Protein AF-A0A8S0X6V9-F1 (afdb_monomer_lite)

Secondary structure (DSSP, 8-state):
--SSSSGGGS-----------------PPP----TT-EEEEPGGGT-SS----SS--PEEEEE-S---TTT-EEEEEEEESS-TT---EEEHHHHSTT----SEEE-SPPEEEEGGGEEE-B-TTT-PBPPPPPHHHHHHHHHHHGGGTT--PPPPPPPPP-PPPPPP-----------------PPPPPPP----------------------------------PPPPPPPPPPPPP-----------

Organism: Cyclocybe aegerita (NCBI:txid1973307)

Structure (mmCIF, N/CA/C/O backbone):
data_AF-A0A8S0X6V9-F1
#
_entry.id   AF-A0A8S0X6V9-F1
#
loop_
_atom_site.group_PDB
_atom_site.id
_atom_site.type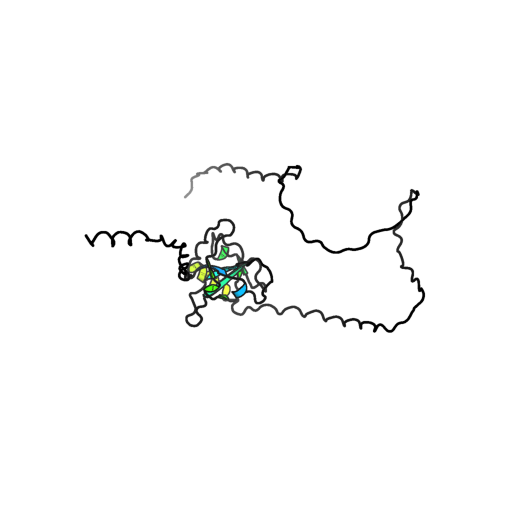_symbol
_atom_site.label_atom_id
_atom_site.label_alt_id
_atom_site.label_comp_id
_atom_site.label_asym_id
_atom_site.label_entity_id
_atom_site.label_seq_id
_atom_site.pdbx_PDB_ins_code
_atom_site.Cartn_x
_atom_site.Cartn_y
_atom_site.Cartn_z
_atom_site.occupancy
_atom_site.B_iso_or_equiv
_atom_site.auth_seq_id
_atom_site.auth_comp_id
_atom_site.auth_asym_id
_atom_site.auth_atom_id
_atom_site.pdbx_PDB_model_num
ATOM 1 N N . MET A 1 1 ? -33.236 -34.003 74.002 1.00 49.44 1 MET A N 1
ATOM 2 C CA . MET A 1 1 ? -31.921 -33.320 74.041 1.00 49.44 1 MET A CA 1
ATOM 3 C C . MET A 1 1 ? -30.944 -33.926 73.018 1.00 49.44 1 MET A C 1
ATOM 5 O O . MET A 1 1 ? -29.938 -34.501 73.402 1.00 49.44 1 MET A O 1
ATOM 9 N N . ARG A 1 2 ? -31.243 -33.869 71.710 1.00 48.56 2 ARG A N 1
ATOM 10 C CA . ARG A 1 2 ? -30.372 -34.433 70.647 1.00 48.56 2 ARG A CA 1
ATOM 11 C C . ARG A 1 2 ? -30.277 -33.553 69.388 1.00 48.56 2 ARG A C 1
ATOM 13 O O . ARG A 1 2 ? -29.768 -34.000 68.373 1.00 48.56 2 ARG A O 1
ATOM 20 N N . SER A 1 3 ? -30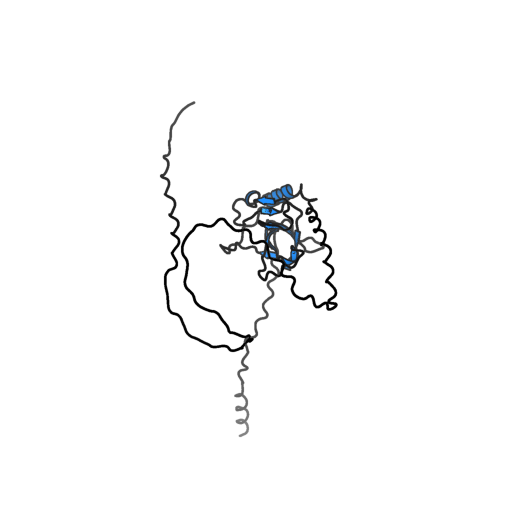.734 -32.301 69.459 1.00 51.72 3 SER A N 1
ATOM 21 C CA . SER A 1 3 ? -30.881 -31.432 68.275 1.00 51.72 3 SER A CA 1
ATOM 22 C C . SER A 1 3 ? -29.994 -30.186 68.292 1.00 51.72 3 SER A C 1
ATOM 24 O O . SER A 1 3 ? -30.183 -29.302 67.470 1.00 51.72 3 SER A O 1
ATOM 26 N N . ILE A 1 4 ? -29.026 -30.098 69.210 1.00 54.22 4 ILE A N 1
ATOM 27 C CA . ILE A 1 4 ? -28.155 -28.913 69.347 1.00 54.22 4 ILE A CA 1
ATOM 28 C C . ILE A 1 4 ? -26.770 -29.146 68.710 1.00 54.22 4 ILE A C 1
ATOM 30 O O . ILE A 1 4 ? -26.050 -28.197 68.422 1.00 54.22 4 ILE A O 1
ATOM 34 N N . LEU A 1 5 ? -26.406 -30.394 68.386 1.00 48.41 5 LEU A N 1
ATOM 35 C CA . LEU A 1 5 ? -25.049 -30.723 67.927 1.00 48.41 5 LEU A CA 1
ATOM 36 C C . LEU A 1 5 ? -24.828 -30.635 66.405 1.00 48.41 5 LEU A C 1
ATOM 38 O O . LEU A 1 5 ? -23.709 -30.834 65.947 1.00 48.41 5 LEU A O 1
ATOM 42 N N . VAL A 1 6 ? -25.864 -30.345 65.611 1.00 52.06 6 VAL A N 1
ATOM 43 C CA . VAL A 1 6 ? -25.744 -30.260 64.137 1.00 52.06 6 VAL A CA 1
ATOM 44 C C . VAL A 1 6 ? -25.562 -28.813 63.656 1.00 52.06 6 VAL A C 1
ATOM 46 O O . VAL A 1 6 ? -25.109 -28.580 62.541 1.00 52.06 6 VAL A O 1
ATOM 49 N N . PHE A 1 7 ? -25.819 -27.819 64.512 1.00 47.00 7 PHE A N 1
ATOM 50 C CA . PHE A 1 7 ? -25.719 -26.403 64.133 1.00 47.00 7 PHE A CA 1
ATOM 51 C C . PHE A 1 7 ? -24.288 -25.834 64.166 1.00 47.00 7 PHE A C 1
ATOM 53 O O . PHE A 1 7 ? -24.052 -24.735 63.678 1.00 47.00 7 PHE A O 1
ATOM 60 N N . LEU A 1 8 ? -23.313 -26.577 64.701 1.00 50.44 8 LEU A N 1
ATOM 61 C CA . LEU A 1 8 ? -21.909 -26.144 64.778 1.00 50.44 8 LEU A CA 1
ATOM 62 C C . LEU A 1 8 ? -21.050 -26.583 63.581 1.00 50.44 8 LEU A C 1
ATOM 64 O O . LEU A 1 8 ? -19.888 -26.194 63.495 1.00 50.44 8 LEU A O 1
ATOM 68 N N . LEU A 1 9 ? -21.611 -27.338 62.629 1.00 48.41 9 LEU A N 1
ATOM 69 C CA . LEU A 1 9 ? -20.897 -27.766 61.420 1.00 48.41 9 LEU A CA 1
ATOM 70 C C . LEU A 1 9 ? -21.136 -26.854 60.200 1.00 48.41 9 LEU A C 1
ATOM 72 O O . LEU A 1 9 ? -20.734 -27.208 59.097 1.00 48.41 9 LEU A O 1
ATOM 76 N N . SER A 1 10 ? -21.776 -25.686 60.362 1.00 50.53 10 SER A N 1
ATOM 77 C CA . SER A 1 10 ? -21.984 -24.722 59.262 1.00 50.53 10 SER A CA 1
ATOM 78 C C . SER A 1 10 ? -21.046 -23.506 59.300 1.00 50.53 10 SER A C 1
ATOM 80 O O . SER A 1 10 ? -21.226 -22.574 58.520 1.00 50.53 10 SER A O 1
ATOM 82 N N . LEU A 1 11 ? -20.056 -23.486 60.201 1.00 52.94 11 LEU A N 1
ATOM 83 C CA . LEU A 1 11 ? -19.143 -22.348 60.399 1.00 52.94 11 LEU A CA 1
ATOM 84 C C . LEU A 1 11 ? -17.778 -22.491 59.706 1.00 52.94 11 LEU A C 1
ATOM 86 O O . LEU A 1 11 ? -16.967 -21.574 59.771 1.00 52.94 11 LEU A O 1
ATOM 90 N N . PHE A 1 12 ? -17.543 -23.578 58.970 1.00 50.62 12 PHE A N 1
ATOM 91 C CA . PHE A 1 12 ? -16.371 -23.723 58.098 1.00 50.62 12 PHE A CA 1
ATOM 92 C C . PHE A 1 12 ? -16.708 -23.430 56.630 1.00 50.62 12 PHE A C 1
ATOM 94 O O . PHE A 1 12 ? -16.278 -24.142 55.723 1.00 50.62 12 PHE A O 1
ATOM 101 N N . LEU A 1 13 ? -17.456 -22.348 56.377 1.00 53.66 13 LEU A N 1
ATOM 102 C CA . LEU A 1 13 ? -17.426 -21.694 55.070 1.00 53.66 13 LEU A CA 1
ATOM 103 C C . LEU A 1 13 ? -16.054 -21.022 54.930 1.00 53.66 13 LEU A C 1
ATOM 105 O O . LEU A 1 13 ? -15.858 -19.860 55.277 1.00 53.66 13 LEU A O 1
ATOM 109 N N . VAL A 1 14 ? -15.076 -21.797 54.466 1.00 58.75 14 VAL A N 1
ATOM 110 C CA . VAL A 1 14 ? -13.793 -21.274 54.005 1.00 58.75 14 VAL A CA 1
ATOM 111 C C . VAL A 1 14 ? -14.106 -20.283 52.880 1.00 58.75 14 VAL A C 1
ATOM 113 O O . VAL A 1 14 ? -14.683 -20.698 51.870 1.00 58.75 14 VAL A O 1
ATOM 116 N N . PRO A 1 15 ? -13.752 -18.989 52.999 1.00 54.03 15 PRO A N 1
ATOM 117 C CA . PRO A 1 15 ? -13.747 -18.114 51.847 1.00 54.03 15 PRO A CA 1
ATOM 118 C C . PRO A 1 15 ? -12.634 -18.637 50.944 1.00 54.03 15 PRO A C 1
ATOM 120 O O . PRO A 1 15 ? -11.452 -18.374 51.162 1.00 54.03 15 PRO A O 1
ATOM 123 N N . VAL A 1 16 ? -13.010 -19.449 49.957 1.00 58.88 16 VAL A N 1
ATOM 124 C CA . VAL A 1 16 ? -12.142 -19.757 48.829 1.00 58.88 16 VAL A CA 1
ATOM 125 C C . VAL A 1 16 ? -11.804 -18.403 48.227 1.00 58.88 16 VAL A C 1
ATOM 127 O O . VAL A 1 16 ? -12.650 -17.757 47.609 1.00 58.88 16 VAL A O 1
ATOM 130 N N . LEU A 1 17 ? -10.578 -17.947 48.491 1.00 54.66 17 LEU A N 1
ATOM 131 C CA . LEU A 1 17 ? -9.905 -16.898 47.750 1.00 54.66 17 LEU A CA 1
ATOM 132 C C . LEU A 1 17 ? -10.009 -17.280 46.275 1.00 54.66 17 LEU A C 1
ATOM 134 O O . LEU A 1 17 ? -9.192 -18.037 45.752 1.00 54.66 17 LEU A O 1
ATOM 138 N N . ALA A 1 18 ? -11.051 -16.782 45.616 1.00 56.00 18 ALA A N 1
ATOM 139 C CA . ALA A 1 18 ? -11.125 -16.733 44.177 1.00 56.00 18 ALA A CA 1
ATOM 140 C C . ALA A 1 18 ? -9.992 -15.799 43.758 1.00 56.00 18 ALA A C 1
ATOM 142 O O . ALA A 1 18 ? -10.143 -14.576 43.735 1.00 56.00 18 ALA A O 1
ATOM 143 N N . ALA A 1 19 ? -8.820 -16.389 43.508 1.00 61.25 19 ALA A N 1
ATOM 144 C CA . ALA A 1 19 ? -7.773 -15.736 42.750 1.00 61.25 19 ALA A CA 1
ATOM 145 C C . ALA A 1 19 ? -8.454 -15.105 41.528 1.00 61.25 19 ALA A C 1
ATOM 147 O O . ALA A 1 19 ? -9.322 -15.762 40.941 1.00 61.25 19 ALA A O 1
ATOM 148 N N . PRO A 1 20 ? -8.146 -13.843 41.185 1.00 61.06 20 PRO A N 1
ATOM 149 C CA . PRO A 1 20 ? -8.729 -13.206 40.019 1.00 61.06 20 PRO A CA 1
ATOM 150 C C . PRO A 1 20 ? -8.474 -14.134 38.837 1.00 61.06 20 PRO A C 1
ATOM 152 O O . PRO A 1 20 ? -7.338 -14.299 38.401 1.00 61.06 20 PRO A O 1
ATOM 155 N N . VAL A 1 21 ? -9.529 -14.811 38.382 1.00 62.56 21 VAL A N 1
ATOM 156 C CA . VAL A 1 21 ? -9.490 -15.586 37.153 1.00 62.56 21 VAL A CA 1
ATOM 157 C C . VAL A 1 21 ? -9.240 -14.532 36.100 1.00 62.56 21 VAL A C 1
ATOM 159 O O . VAL A 1 21 ? -10.131 -13.729 35.808 1.00 62.56 21 VAL A O 1
ATOM 162 N N . ASP A 1 22 ? -7.994 -14.468 35.630 1.00 61.31 22 ASP A N 1
ATOM 163 C CA . ASP A 1 22 ? -7.601 -13.675 34.482 1.00 61.31 22 ASP A CA 1
ATOM 164 C C . ASP A 1 22 ? -8.638 -13.965 33.407 1.00 61.31 22 ASP A C 1
ATOM 166 O O . ASP A 1 22 ? -8.683 -15.065 32.849 1.00 61.31 22 ASP A O 1
ATOM 170 N N . LYS A 1 23 ? -9.555 -13.011 33.196 1.00 61.84 23 LYS A N 1
ATOM 171 C CA . LYS A 1 23 ? -10.607 -13.158 32.196 1.00 61.84 23 LYS A CA 1
ATOM 172 C C . LYS A 1 23 ? -9.874 -13.520 30.911 1.00 61.84 23 LYS A C 1
ATOM 174 O O . LYS A 1 23 ? -8.998 -12.737 30.524 1.00 61.84 23 LYS A O 1
ATOM 179 N N . PRO A 1 24 ? -10.165 -14.677 30.281 1.00 61.25 24 PRO A N 1
ATOM 180 C CA . PRO A 1 24 ? -9.504 -15.052 29.046 1.00 61.25 24 PRO A CA 1
ATOM 181 C C . PRO A 1 24 ? -9.660 -13.860 28.122 1.00 61.25 24 PRO A C 1
ATOM 183 O O . PRO A 1 24 ? -10.779 -13.419 27.858 1.00 61.25 24 PRO A O 1
ATOM 186 N N . LYS A 1 25 ? -8.521 -13.255 27.780 1.00 61.91 25 LYS A N 1
ATOM 187 C CA . LYS A 1 25 ? -8.428 -12.021 27.012 1.00 61.91 25 LYS A CA 1
ATOM 188 C C . LYS A 1 25 ? -9.246 -12.254 25.752 1.00 61.91 25 LYS A C 1
ATOM 190 O O . LYS A 1 25 ? -8.770 -12.960 24.867 1.00 61.91 25 LYS A O 1
ATOM 195 N N . GLN A 1 26 ? -10.488 -11.757 25.732 1.00 53.66 26 GLN A N 1
ATOM 196 C CA . GLN A 1 26 ? -11.422 -11.977 24.633 1.00 53.66 26 GLN A CA 1
ATOM 197 C C . GLN A 1 26 ? -10.664 -11.624 23.366 1.00 53.66 26 GLN A C 1
ATOM 199 O O . GLN A 1 26 ? -10.215 -10.484 23.208 1.00 53.66 26 GLN A O 1
ATOM 204 N N . ALA A 1 27 ? -10.423 -12.636 22.533 1.00 61.88 27 ALA A N 1
ATOM 205 C CA . ALA A 1 27 ? -9.774 -12.447 21.257 1.00 61.88 27 ALA A CA 1
ATOM 206 C C . ALA A 1 27 ? -10.674 -11.486 20.483 1.00 61.88 27 ALA A C 1
ATOM 208 O O . ALA A 1 27 ? -11.759 -11.862 20.045 1.00 61.88 27 ALA A O 1
ATOM 209 N N . GLN A 1 28 ? -10.281 -10.211 20.427 1.00 59.72 28 GLN A N 1
ATOM 210 C CA . GLN A 1 28 ? -10.997 -9.215 19.646 1.00 59.72 28 GLN A CA 1
ATOM 211 C C . GLN A 1 28 ? -11.091 -9.765 18.229 1.00 59.72 28 GLN A C 1
ATOM 213 O O . GLN A 1 28 ? -10.069 -10.175 17.667 1.00 59.72 28 GLN A O 1
ATOM 218 N N . ALA A 1 29 ? -12.313 -9.820 17.695 1.00 65.94 29 ALA A N 1
ATOM 219 C CA . ALA A 1 29 ? -12.536 -10.261 16.331 1.00 65.94 29 ALA A CA 1
ATOM 220 C C . ALA A 1 29 ? -11.573 -9.496 15.402 1.00 65.94 29 ALA A C 1
ATOM 222 O O . ALA A 1 29 ? -11.365 -8.292 15.611 1.00 65.94 29 ALA A O 1
ATOM 223 N N . PRO A 1 30 ? -10.936 -10.174 14.431 1.00 72.00 30 PRO A N 1
ATOM 224 C CA . PRO A 1 30 ? -10.022 -9.522 13.507 1.00 72.00 30 PRO A CA 1
ATOM 225 C C . PRO A 1 30 ? -10.702 -8.302 12.880 1.00 72.00 30 PRO A C 1
ATOM 227 O O . PRO A 1 30 ? -11.797 -8.414 12.336 1.00 72.00 30 PRO A O 1
ATOM 230 N N . VAL A 1 31 ? -10.074 -7.130 12.992 1.00 81.44 31 VAL A N 1
ATOM 231 C CA . VAL A 1 31 ? -10.605 -5.899 12.396 1.00 81.44 31 VAL A CA 1
ATOM 232 C C . VAL A 1 31 ? -10.503 -6.041 10.882 1.00 81.44 31 VAL A C 1
ATOM 234 O O . VAL A 1 31 ? -9.399 -6.085 10.346 1.00 81.44 31 VAL A O 1
ATOM 237 N N . GLU A 1 32 ? -11.643 -6.137 10.207 1.00 90.88 32 GLU A N 1
ATOM 238 C CA . GLU A 1 32 ? -11.704 -6.132 8.748 1.00 90.88 32 GLU A CA 1
ATOM 239 C C . GLU A 1 32 ? -11.274 -4.762 8.199 1.00 90.88 32 GLU A C 1
ATOM 241 O O . GLU A 1 32 ? -11.566 -3.721 8.796 1.00 90.88 32 GLU A O 1
ATOM 246 N N . HIS A 1 33 ? -10.562 -4.763 7.072 1.00 94.75 33 HIS A N 1
ATOM 247 C CA . HIS A 1 33 ? -10.049 -3.554 6.430 1.00 94.75 33 HIS A CA 1
ATOM 248 C C . HIS A 1 33 ? -10.828 -3.244 5.154 1.00 94.75 33 HIS A C 1
ATOM 250 O O . HIS A 1 33 ? -11.107 -4.135 4.353 1.00 94.75 33 HIS A O 1
ATOM 256 N N . LYS A 1 34 ? -11.157 -1.970 4.947 1.00 96.75 34 LYS A N 1
ATOM 257 C CA . LYS A 1 34 ? -11.898 -1.496 3.775 1.00 96.75 34 LYS A CA 1
ATOM 258 C C . LYS A 1 34 ? -10.950 -0.969 2.702 1.00 96.75 34 LYS A C 1
ATOM 260 O O . LYS A 1 34 ? -9.816 -0.580 2.972 1.00 96.75 34 LYS A O 1
ATOM 265 N N . ILE A 1 35 ? -11.435 -0.934 1.464 1.00 98.00 35 ILE A N 1
ATOM 266 C CA . ILE A 1 35 ? -10.718 -0.308 0.347 1.00 98.00 35 ILE A CA 1
ATOM 267 C C . ILE A 1 35 ? -10.467 1.167 0.678 1.00 98.00 35 ILE A C 1
ATOM 269 O O . ILE A 1 35 ? -11.389 1.877 1.074 1.00 98.00 35 ILE A O 1
ATOM 273 N N . GLY A 1 36 ? -9.226 1.612 0.496 1.00 97.81 36 GLY A N 1
ATOM 274 C CA . GLY A 1 36 ? -8.766 2.959 0.824 1.00 97.81 36 GLY A CA 1
ATOM 275 C C . GLY A 1 36 ? -8.229 3.120 2.247 1.00 97.81 36 GLY A C 1
ATOM 276 O O . GLY A 1 36 ? -7.613 4.147 2.530 1.00 97.81 36 GLY A O 1
ATOM 277 N N . ASP A 1 37 ? -8.392 2.131 3.132 1.00 97.50 37 ASP A N 1
ATOM 278 C CA . ASP A 1 37 ? -7.855 2.211 4.491 1.00 97.50 37 ASP A CA 1
ATOM 279 C C . ASP A 1 37 ? -6.326 2.312 4.487 1.00 97.50 37 ASP A C 1
ATOM 281 O O . ASP A 1 37 ? -5.628 1.598 3.756 1.00 97.50 37 ASP A O 1
ATOM 285 N N . PHE A 1 38 ? -5.804 3.154 5.382 1.00 96.56 38 PHE A N 1
ATOM 286 C CA . PHE A 1 38 ? -4.385 3.181 5.709 1.00 96.56 38 PHE A CA 1
ATOM 287 C C . PHE A 1 38 ? -4.069 2.105 6.749 1.00 96.56 38 PHE A C 1
ATOM 289 O O . PHE A 1 38 ? -4.563 2.112 7.883 1.00 96.56 38 PHE A O 1
ATOM 296 N N . VAL A 1 39 ? -3.194 1.184 6.365 1.00 96.25 39 VAL A N 1
ATOM 297 C CA . VAL A 1 39 ? -2.789 0.033 7.169 1.00 96.25 39 VAL A CA 1
ATOM 298 C C . VAL A 1 39 ? -1.284 0.023 7.370 1.00 96.25 39 VAL A C 1
ATOM 300 O O . VAL A 1 39 ? -0.506 0.418 6.512 1.00 96.25 39 VAL A O 1
ATOM 303 N N . GLY A 1 40 ? -0.863 -0.417 8.543 1.00 94.56 40 GLY A N 1
ATOM 304 C CA . GLY A 1 40 ? 0.504 -0.772 8.840 1.00 94.56 40 GLY A CA 1
ATOM 305 C C . GLY A 1 40 ? 0.753 -2.234 8.490 1.00 94.56 40 GLY A C 1
ATOM 306 O O . GLY A 1 40 ? 0.075 -3.124 9.003 1.00 94.56 40 GLY A O 1
ATOM 307 N N . VAL A 1 41 ? 1.755 -2.481 7.659 1.00 93.75 41 VAL A N 1
ATOM 308 C CA . VAL A 1 41 ? 2.198 -3.800 7.216 1.00 93.75 41 VAL A CA 1
ATOM 309 C C . VAL A 1 41 ? 3.453 -4.188 7.987 1.00 93.75 41 VAL A C 1
ATOM 311 O O . VAL A 1 41 ? 4.422 -3.430 8.071 1.00 93.75 41 VAL A O 1
ATOM 314 N N . ARG A 1 42 ? 3.454 -5.382 8.584 1.00 90.12 42 ARG A N 1
ATOM 315 C CA . ARG A 1 42 ? 4.643 -5.892 9.282 1.00 90.12 42 ARG A CA 1
ATOM 316 C C . ARG A 1 42 ? 5.772 -6.219 8.289 1.00 90.12 42 ARG A C 1
ATOM 318 O O . ARG A 1 42 ? 5.477 -6.823 7.258 1.00 90.12 42 ARG A O 1
ATOM 325 N N . PRO A 1 43 ? 7.051 -5.973 8.639 1.00 83.75 43 PRO A N 1
ATOM 326 C CA . PRO A 1 43 ? 8.202 -6.336 7.805 1.00 83.75 43 PRO A CA 1
ATOM 327 C C . PRO A 1 43 ? 8.194 -7.789 7.348 1.00 83.75 43 PRO A C 1
ATOM 329 O O . PRO A 1 43 ? 8.458 -8.060 6.189 1.00 83.75 43 PRO A O 1
ATOM 332 N N . SER A 1 44 ? 7.789 -8.721 8.216 1.00 83.12 44 SER A N 1
ATOM 333 C CA . SER A 1 44 ? 7.736 -10.156 7.903 1.00 83.12 44 SER A CA 1
ATOM 334 C C . SER A 1 44 ? 6.855 -10.514 6.700 1.00 83.12 44 SER A C 1
ATOM 336 O O . SER A 1 44 ? 6.977 -11.608 6.171 1.00 83.12 44 SER A O 1
ATOM 338 N N . ALA A 1 45 ? 5.918 -9.643 6.314 1.00 82.31 45 ALA A N 1
ATOM 339 C CA . ALA A 1 45 ? 5.039 -9.867 5.169 1.00 82.31 45 ALA A CA 1
ATOM 340 C C . ALA A 1 45 ? 5.573 -9.257 3.864 1.00 82.31 45 ALA A C 1
ATOM 342 O O . ALA A 1 45 ? 4.943 -9.418 2.822 1.00 82.31 45 ALA A O 1
ATOM 343 N N . TYR A 1 46 ? 6.684 -8.519 3.920 1.00 74.75 46 TYR A N 1
ATOM 344 C CA . TYR A 1 46 ? 7.146 -7.687 2.811 1.00 74.75 46 TYR A CA 1
ATOM 345 C C . TYR A 1 46 ? 8.667 -7.721 2.576 1.00 74.75 46 TYR A C 1
ATOM 347 O O . TYR A 1 46 ? 9.100 -7.632 1.430 1.00 74.75 46 TYR A O 1
ATOM 355 N N . GLU A 1 47 ? 9.481 -7.864 3.620 1.00 73.44 47 GLU A N 1
ATOM 356 C CA . GLU A 1 47 ? 10.937 -7.976 3.529 1.00 73.44 47 GLU A CA 1
ATOM 357 C C . GLU A 1 47 ? 11.334 -9.460 3.457 1.00 73.44 47 GLU A C 1
ATOM 359 O O . GLU A 1 47 ? 11.074 -10.222 4.385 1.00 73.44 47 GLU A O 1
ATOM 364 N N . GLU A 1 48 ? 11.980 -9.881 2.363 1.00 64.25 48 GLU A N 1
ATOM 365 C CA . GLU A 1 48 ? 12.489 -11.260 2.197 1.00 64.25 48 GLU A CA 1
ATOM 366 C C . GLU A 1 48 ? 13.620 -11.603 3.174 1.00 64.25 48 GLU A C 1
ATOM 368 O O . GLU A 1 48 ? 13.875 -12.770 3.462 1.00 64.25 48 GLU A O 1
ATOM 373 N N . LYS A 1 49 ? 14.315 -10.586 3.690 1.00 60.03 49 LYS A N 1
ATOM 374 C CA . LYS A 1 49 ? 15.381 -10.753 4.673 1.00 60.03 49 LYS A CA 1
ATOM 375 C C . LYS A 1 49 ? 14.852 -10.311 6.024 1.00 60.03 49 LYS A C 1
ATOM 377 O O . LYS A 1 49 ? 14.509 -9.145 6.198 1.00 60.03 49 LYS A O 1
ATOM 382 N N . THR A 1 50 ? 14.839 -11.221 6.991 1.00 52.62 50 THR A N 1
ATOM 383 C CA . THR A 1 50 ? 14.743 -10.865 8.406 1.00 52.62 50 THR A CA 1
ATOM 384 C C . THR A 1 50 ? 15.945 -10.000 8.748 1.00 52.62 50 THR A C 1
ATOM 386 O O . THR A 1 50 ? 17.038 -10.503 8.994 1.00 52.62 50 THR A O 1
ATOM 389 N N . ILE A 1 51 ? 15.776 -8.682 8.703 1.00 55.47 51 ILE A N 1
ATOM 390 C CA . ILE A 1 51 ? 16.764 -7.785 9.280 1.00 55.47 51 ILE A CA 1
ATOM 391 C C . ILE A 1 51 ? 16.692 -8.025 10.790 1.00 55.47 51 ILE A C 1
ATOM 393 O O . ILE A 1 51 ? 15.627 -7.847 11.381 1.00 55.47 51 ILE A O 1
ATOM 397 N N . ASP A 1 52 ? 17.810 -8.383 11.428 1.00 56.31 52 ASP A N 1
ATOM 398 C CA . ASP A 1 52 ? 17.952 -8.582 12.888 1.00 56.31 52 ASP A CA 1
ATOM 399 C C . ASP A 1 52 ? 17.678 -7.308 13.726 1.00 56.31 52 ASP A C 1
ATOM 401 O O . ASP A 1 52 ? 18.016 -7.198 14.910 1.00 56.31 52 ASP A O 1
ATOM 405 N N . ASN A 1 53 ? 17.043 -6.304 13.125 1.00 52.00 53 ASN A N 1
ATOM 406 C CA . ASN A 1 53 ? 16.645 -5.079 13.775 1.00 52.00 53 ASN A CA 1
ATOM 407 C C . ASN A 1 53 ? 15.472 -5.356 14.715 1.00 52.00 53 ASN A C 1
ATOM 409 O O . ASN A 1 53 ? 14.315 -5.464 14.321 1.00 52.00 53 ASN A O 1
ATOM 413 N N . LYS A 1 54 ? 15.782 -5.351 16.014 1.00 57.03 54 LYS A N 1
ATOM 414 C CA . LYS A 1 54 ? 14.843 -5.441 17.149 1.00 57.03 54 LYS A CA 1
ATOM 415 C C . LYS A 1 54 ? 13.760 -4.346 17.186 1.00 57.03 54 LYS A C 1
ATOM 417 O O . LYS A 1 54 ? 12.956 -4.311 18.113 1.00 57.03 54 LYS A O 1
ATOM 422 N N . ARG A 1 55 ? 13.725 -3.435 16.210 1.00 59.03 55 ARG A N 1
ATOM 423 C CA . ARG A 1 55 ? 12.643 -2.467 16.015 1.00 59.03 55 ARG A CA 1
ATOM 424 C C . ARG A 1 55 ? 11.789 -2.948 14.850 1.00 59.03 55 ARG A C 1
ATOM 426 O O . ARG A 1 55 ? 12.186 -2.822 13.699 1.00 59.03 55 ARG A O 1
ATOM 433 N N . VAL A 1 56 ? 10.626 -3.512 15.172 1.00 57.38 56 VAL A N 1
ATOM 434 C CA . VAL A 1 56 ? 9.602 -3.884 14.189 1.00 57.38 56 VAL A CA 1
ATOM 435 C C . VAL A 1 56 ? 9.080 -2.598 13.551 1.00 57.38 56 VAL A C 1
ATOM 437 O O . VAL A 1 56 ? 8.166 -1.967 14.077 1.00 57.38 56 VAL A O 1
ATOM 440 N N . THR A 1 57 ? 9.692 -2.178 12.449 1.00 72.06 57 THR A N 1
ATOM 441 C CA . THR A 1 57 ? 9.248 -1.006 11.693 1.00 72.06 57 THR A CA 1
ATOM 442 C C . THR A 1 57 ? 8.011 -1.402 10.902 1.00 72.06 57 THR A C 1
ATOM 444 O O . THR A 1 57 ? 8.105 -2.097 9.903 1.00 72.06 57 THR A O 1
ATOM 447 N N . ILE A 1 58 ? 6.826 -1.040 11.378 1.00 84.81 58 ILE A N 1
ATOM 448 C CA . ILE A 1 58 ? 5.596 -1.248 10.612 1.00 84.81 58 ILE A CA 1
ATOM 449 C C . ILE A 1 58 ? 5.600 -0.234 9.465 1.00 84.81 58 ILE A C 1
ATOM 451 O O . ILE A 1 58 ? 5.728 0.962 9.711 1.00 84.81 58 ILE A O 1
ATOM 455 N N . HIS A 1 59 ? 5.462 -0.703 8.227 1.00 88.44 59 HIS A N 1
ATOM 456 C CA . HIS A 1 59 ? 5.449 0.165 7.049 1.00 88.44 59 HIS A CA 1
ATOM 457 C C . HIS A 1 59 ? 4.010 0.552 6.703 1.00 88.44 59 HIS A C 1
ATOM 459 O O . HIS A 1 59 ? 3.159 -0.337 6.656 1.00 88.44 59 HIS A O 1
ATOM 465 N N . PRO A 1 60 ? 3.694 1.833 6.466 1.00 93.50 60 PRO A N 1
ATOM 466 C CA . PRO A 1 60 ? 2.358 2.215 6.035 1.00 93.50 60 PRO A CA 1
ATOM 467 C C . PRO A 1 60 ? 2.045 1.673 4.634 1.00 93.50 60 PRO A C 1
ATOM 469 O O . PRO A 1 60 ? 2.932 1.409 3.824 1.00 93.50 60 PRO A O 1
ATOM 472 N N . GLY A 1 61 ? 0.764 1.538 4.331 1.00 96.12 61 GLY A N 1
ATOM 473 C CA . GLY A 1 61 ? 0.249 1.159 3.024 1.00 96.12 61 GLY A CA 1
ATOM 474 C C . GLY A 1 61 ? -1.235 1.486 2.900 1.00 96.12 61 GLY A C 1
ATOM 475 O O . GLY A 1 61 ? -1.892 1.792 3.894 1.00 96.12 61 GLY A O 1
ATOM 476 N N . VAL A 1 62 ? -1.750 1.436 1.675 1.00 97.69 62 VAL A N 1
ATOM 477 C CA . VAL A 1 62 ? -3.161 1.690 1.347 1.00 97.69 62 VAL A CA 1
ATOM 478 C C . VAL A 1 62 ? -3.774 0.425 0.770 1.00 97.69 62 VAL A C 1
ATOM 480 O O . VAL A 1 62 ? -3.211 -0.173 -0.149 1.00 97.69 62 VAL A O 1
ATOM 483 N N . VAL A 1 63 ? -4.927 0.020 1.295 1.00 98.12 63 VAL A N 1
ATOM 484 C CA . VAL A 1 63 ? -5.683 -1.134 0.791 1.00 98.12 63 VAL A CA 1
ATOM 485 C C . VAL A 1 63 ? -6.319 -0.790 -0.557 1.00 98.12 63 VAL A C 1
ATOM 487 O O . VAL A 1 63 ? -7.105 0.149 -0.663 1.00 98.12 63 VAL A O 1
ATOM 490 N N . LEU A 1 64 ? -6.000 -1.556 -1.598 1.00 98.31 64 LEU A N 1
ATOM 491 C CA . LEU A 1 64 ? -6.487 -1.328 -2.962 1.00 98.31 64 LEU A CA 1
ATOM 492 C C . LEU A 1 64 ? -7.737 -2.147 -3.294 1.00 98.31 64 LEU A C 1
ATOM 494 O O . LEU A 1 64 ? -8.546 -1.742 -4.134 1.00 98.31 64 LEU A O 1
ATOM 498 N N . SER A 1 65 ? -7.885 -3.315 -2.679 1.00 96.94 65 SER A N 1
ATOM 499 C CA . SER A 1 65 ? -8.989 -4.245 -2.913 1.00 96.94 65 SER A CA 1
ATOM 500 C C . SER A 1 65 ? -9.315 -5.023 -1.637 1.00 96.94 65 SER A C 1
ATOM 502 O O . SER A 1 65 ? -8.521 -5.057 -0.693 1.00 96.94 65 SER A O 1
ATOM 504 N N . GLY A 1 66 ? -10.522 -5.594 -1.592 1.00 92.81 66 GLY A N 1
ATOM 505 C CA . GLY A 1 66 ? -10.934 -6.492 -0.513 1.00 92.81 66 GLY A CA 1
ATOM 506 C C . GLY A 1 66 ? -10.119 -7.793 -0.495 1.00 92.81 66 GLY A C 1
ATOM 507 O O . GLY A 1 66 ? -9.276 -8.012 -1.369 1.00 92.81 66 GLY A O 1
ATOM 508 N N . PRO A 1 67 ? -10.355 -8.675 0.488 1.00 95.19 67 PRO A N 1
ATOM 509 C CA . PRO A 1 67 ? -9.636 -9.937 0.571 1.00 95.19 67 PRO A CA 1
ATOM 510 C C . PRO A 1 67 ? -9.917 -10.798 -0.667 1.00 95.19 67 PRO A C 1
ATOM 512 O O . PRO A 1 67 ? -11.066 -11.011 -1.051 1.00 95.19 67 PRO A O 1
ATOM 515 N N . HIS A 1 68 ? -8.860 -11.320 -1.284 1.00 96.44 68 HIS A N 1
ATOM 516 C CA . HIS A 1 68 ? -8.976 -12.243 -2.406 1.00 96.44 68 HIS A CA 1
ATOM 517 C C . HIS A 1 68 ? -9.742 -13.507 -1.966 1.00 96.44 68 HIS A C 1
ATOM 519 O O . HIS A 1 68 ? -9.364 -14.107 -0.956 1.00 96.44 68 HIS A O 1
ATOM 525 N N . PRO A 1 69 ? -10.756 -13.979 -2.718 1.00 94.81 69 PRO A N 1
ATOM 526 C CA . PRO A 1 69 ? -11.689 -15.013 -2.251 1.00 94.81 69 PRO A CA 1
ATOM 527 C C . PRO A 1 69 ? -11.011 -16.349 -1.924 1.00 94.81 69 PRO A C 1
ATOM 529 O O . PRO A 1 69 ? -11.431 -17.051 -1.012 1.00 94.81 69 PRO A O 1
ATOM 532 N N . VAL A 1 70 ? -9.935 -16.688 -2.642 1.00 95.88 70 VAL A N 1
ATOM 533 C CA . VAL A 1 70 ? -9.203 -17.953 -2.448 1.00 95.88 70 VAL A CA 1
ATOM 534 C C . VAL A 1 70 ? -8.122 -17.856 -1.369 1.00 95.88 70 VAL A C 1
ATOM 536 O O . VAL A 1 70 ? -7.922 -18.789 -0.602 1.00 95.88 70 VAL A O 1
ATOM 539 N N . THR A 1 71 ? -7.380 -16.746 -1.314 1.00 95.50 71 THR A N 1
ATOM 540 C CA . THR A 1 71 ? -6.174 -16.643 -0.473 1.00 95.50 71 THR A CA 1
ATOM 541 C C . THR A 1 71 ? -6.423 -15.870 0.819 1.00 95.50 71 THR A C 1
ATOM 543 O O . THR A 1 71 ? -5.575 -15.894 1.709 1.00 95.50 71 THR A O 1
ATOM 546 N N . GLY A 1 72 ? -7.542 -15.142 0.916 1.00 94.94 72 GLY A N 1
ATOM 547 C CA . GLY A 1 72 ? -7.861 -14.244 2.027 1.00 94.94 72 GLY A CA 1
ATOM 548 C C . GLY A 1 72 ? -6.899 -13.059 2.171 1.00 94.94 72 GLY A C 1
ATOM 549 O O . GLY A 1 72 ? -6.895 -12.391 3.207 1.00 94.94 72 GLY A O 1
ATOM 550 N N . LYS A 1 73 ? -6.036 -12.813 1.176 1.00 96.75 73 LYS A N 1
ATOM 551 C CA . LYS A 1 73 ? -5.026 -11.749 1.209 1.00 96.75 73 LYS A CA 1
ATOM 552 C C . LYS A 1 73 ? -5.574 -10.459 0.619 1.00 96.75 73 LYS A C 1
ATOM 554 O O . LYS A 1 73 ? -6.312 -10.488 -0.359 1.00 96.75 73 LYS A O 1
ATOM 559 N N . TYR A 1 74 ? -5.153 -9.341 1.188 1.00 97.56 74 TYR A N 1
ATOM 560 C CA . TYR A 1 74 ? -5.462 -8.002 0.698 1.00 97.56 74 TYR A CA 1
ATOM 561 C C . TYR A 1 74 ? -4.381 -7.536 -0.267 1.00 97.56 74 TYR A C 1
ATOM 563 O O . TYR A 1 74 ? -3.202 -7.813 -0.040 1.00 97.56 74 TYR A O 1
ATOM 571 N N . GLU A 1 75 ? -4.757 -6.777 -1.291 1.00 97.50 75 GLU A N 1
ATOM 572 C CA . GLU A 1 75 ? -3.788 -6.053 -2.112 1.00 97.50 75 GLU A CA 1
ATOM 573 C C . GLU A 1 75 ? -3.511 -4.686 -1.495 1.00 97.50 75 GLU A C 1
ATOM 575 O O . GLU A 1 75 ? -4.418 -3.874 -1.299 1.00 97.50 75 GLU A O 1
ATOM 580 N N . VAL A 1 76 ? -2.244 -4.427 -1.185 1.00 97.56 76 VAL A N 1
ATOM 581 C CA . VAL A 1 76 ? -1.804 -3.208 -0.506 1.00 97.56 76 VAL A CA 1
ATOM 582 C C . VAL A 1 76 ? -0.735 -2.508 -1.338 1.00 97.56 76 VAL A C 1
ATOM 584 O O . VAL A 1 76 ? 0.279 -3.109 -1.706 1.00 97.56 76 VAL A O 1
ATOM 587 N N . ALA A 1 77 ? -0.940 -1.219 -1.610 1.00 97.00 77 ALA A N 1
ATOM 588 C CA . ALA A 1 77 ? 0.103 -0.334 -2.115 1.00 97.00 77 ALA A CA 1
ATOM 589 C C . ALA A 1 77 ? 0.942 0.168 -0.938 1.00 97.00 77 ALA A C 1
ATOM 591 O O . ALA A 1 77 ? 0.439 0.856 -0.051 1.00 97.00 77 ALA A O 1
ATOM 592 N N . MET A 1 78 ? 2.224 -0.185 -0.915 1.00 95.38 78 MET A N 1
ATOM 593 C CA . MET A 1 78 ? 3.126 0.189 0.176 1.00 95.38 78 MET A CA 1
ATOM 594 C C . MET A 1 78 ? 3.479 1.676 0.120 1.00 95.38 78 MET A C 1
ATOM 596 O O . MET A 1 78 ? 3.686 2.218 -0.962 1.00 95.38 78 MET A O 1
ATOM 600 N N . ILE A 1 79 ? 3.614 2.319 1.279 1.00 93.69 79 ILE A N 1
ATOM 601 C CA . ILE A 1 79 ? 4.098 3.694 1.426 1.00 93.69 79 ILE A CA 1
ATOM 602 C C . ILE A 1 79 ? 5.419 3.666 2.198 1.00 93.69 79 ILE A C 1
ATOM 604 O O . ILE A 1 79 ? 5.497 3.132 3.301 1.00 93.69 79 ILE A O 1
ATOM 608 N N . SER A 1 80 ? 6.470 4.271 1.651 1.00 84.50 80 SER A N 1
ATOM 609 C CA . SER A 1 80 ? 7.717 4.525 2.384 1.00 84.50 80 SER A CA 1
ATOM 610 C C . SER A 1 80 ? 8.519 5.640 1.706 1.00 84.50 80 SER A C 1
ATOM 612 O O . SER A 1 80 ? 8.230 6.037 0.583 1.00 84.50 80 SER A O 1
ATOM 614 N N . LYS A 1 81 ? 9.548 6.169 2.383 1.00 76.00 81 LYS A N 1
ATOM 615 C CA . LYS A 1 81 ? 10.600 6.958 1.702 1.00 76.00 81 LYS A CA 1
ATOM 616 C C . LYS A 1 81 ? 11.598 6.076 0.959 1.00 76.00 81 LYS A C 1
ATOM 618 O O . LYS A 1 81 ? 12.343 6.564 0.123 1.00 76.00 81 LYS A O 1
ATOM 623 N N . LYS A 1 82 ? 11.739 4.839 1.436 1.00 78.38 82 LYS A N 1
ATOM 624 C CA . LYS A 1 82 ? 12.772 3.880 1.056 1.00 78.38 82 LYS A CA 1
ATOM 625 C C . LYS A 1 82 ? 12.107 2.519 1.024 1.00 78.38 82 LYS A C 1
ATOM 627 O O . LYS A 1 82 ? 11.990 1.861 2.058 1.00 78.38 82 LYS A O 1
ATOM 632 N N . LEU A 1 83 ? 11.602 2.144 -0.140 1.00 70.88 83 LEU A N 1
ATOM 633 C CA . LEU A 1 83 ? 11.132 0.789 -0.366 1.00 70.88 83 LEU A CA 1
ATOM 634 C C . LEU A 1 83 ? 12.316 -0.071 -0.842 1.00 70.88 83 LEU A C 1
ATOM 636 O O . LEU A 1 83 ? 13.157 0.418 -1.599 1.00 70.88 83 LEU A O 1
ATOM 640 N N . PRO A 1 84 ? 12.420 -1.336 -0.401 1.00 69.75 84 PRO A N 1
ATOM 641 C CA . PRO A 1 84 ? 13.304 -2.324 -0.996 1.00 69.75 84 PRO A CA 1
ATOM 642 C C . PRO A 1 84 ? 13.218 -2.288 -2.518 1.00 69.75 84 PRO A C 1
ATOM 644 O O . PRO A 1 84 ? 12.123 -2.277 -3.080 1.00 69.75 84 PRO A O 1
ATOM 647 N N . HIS A 1 85 ? 14.381 -2.286 -3.166 1.00 77.81 85 HIS A N 1
ATOM 648 C CA . HIS A 1 85 ? 14.529 -2.252 -4.625 1.00 77.81 85 HIS A CA 1
ATOM 649 C C . HIS A 1 85 ? 14.021 -0.986 -5.327 1.00 77.81 85 HIS A C 1
ATOM 651 O O . HIS A 1 85 ? 14.035 -0.958 -6.552 1.00 77.81 85 HIS A O 1
ATOM 657 N N . ASP A 1 86 ? 13.614 0.032 -4.566 1.00 82.81 86 ASP A N 1
ATOM 658 C CA . ASP A 1 86 ? 13.222 1.357 -5.053 1.00 82.81 86 ASP A CA 1
ATOM 659 C C . ASP A 1 86 ? 12.275 1.317 -6.274 1.00 82.81 86 ASP A C 1
ATOM 661 O O . ASP A 1 86 ? 12.628 1.767 -7.365 1.00 82.81 86 ASP A O 1
ATOM 665 N N . PRO A 1 87 ? 11.066 0.732 -6.130 1.00 88.50 87 PRO A N 1
ATOM 666 C CA . PRO A 1 87 ? 10.061 0.760 -7.184 1.00 88.50 87 PRO A CA 1
ATOM 667 C C . PRO A 1 87 ? 9.715 2.198 -7.591 1.00 88.50 87 PRO A C 1
ATOM 669 O O . PRO A 1 87 ? 9.877 3.119 -6.780 1.00 88.50 87 PRO A O 1
ATOM 672 N N . PRO A 1 88 ? 9.153 2.398 -8.802 1.00 94.56 88 PRO A N 1
ATOM 673 C CA . PRO A 1 88 ? 8.535 3.657 -9.189 1.00 94.56 88 PRO A CA 1
ATOM 674 C C . PRO A 1 88 ? 7.584 4.122 -8.092 1.00 94.56 88 PRO A C 1
ATOM 676 O O . PRO A 1 88 ? 6.864 3.315 -7.502 1.00 94.56 88 PRO A O 1
ATOM 679 N N . GLN A 1 89 ? 7.623 5.408 -7.779 1.00 95.94 89 GLN A N 1
ATOM 680 C CA . GLN A 1 89 ? 7.006 5.970 -6.585 1.00 95.94 89 GLN A CA 1
ATOM 681 C C . GLN A 1 89 ? 6.416 7.340 -6.904 1.00 95.94 89 GLN A C 1
ATOM 683 O O . GLN A 1 89 ? 6.964 8.080 -7.719 1.00 95.94 89 GLN A O 1
ATOM 688 N N . ALA A 1 90 ? 5.331 7.698 -6.223 1.00 96.19 90 ALA A N 1
ATOM 689 C CA . ALA A 1 90 ? 4.744 9.033 -6.298 1.00 96.19 90 ALA A CA 1
ATOM 690 C C . ALA A 1 90 ? 4.356 9.546 -4.903 1.00 96.19 90 ALA A C 1
ATOM 692 O O . ALA A 1 90 ? 4.069 8.740 -4.012 1.00 96.19 90 ALA A O 1
ATOM 693 N N . PRO A 1 91 ? 4.347 10.871 -4.668 1.00 95.88 91 PRO A N 1
ATOM 694 C CA . PRO A 1 91 ? 3.950 11.428 -3.380 1.00 95.88 91 PRO A CA 1
ATOM 695 C C . PRO A 1 91 ? 2.528 11.004 -3.007 1.00 95.88 91 PRO A C 1
ATOM 697 O O . PRO A 1 91 ? 1.604 11.157 -3.803 1.00 95.88 91 PRO A O 1
ATOM 700 N N . VAL A 1 92 ? 2.311 10.535 -1.775 1.00 95.81 92 VAL A N 1
ATOM 701 C CA . VAL A 1 92 ? 0.964 10.113 -1.336 1.00 95.81 92 VAL A CA 1
ATOM 702 C C . VAL A 1 92 ? -0.068 11.245 -1.429 1.00 95.81 92 VAL A C 1
ATOM 704 O O . VAL A 1 92 ? -1.224 11.003 -1.771 1.00 95.81 92 VAL A O 1
ATOM 707 N N . GLY A 1 93 ? 0.362 12.496 -1.224 1.00 95.81 93 GLY A N 1
ATOM 708 C CA . GLY A 1 93 ? -0.486 13.685 -1.347 1.00 95.81 93 GLY A CA 1
ATOM 709 C C . GLY A 1 93 ? -1.062 13.916 -2.750 1.00 95.81 93 GLY A C 1
ATOM 710 O O . GLY A 1 93 ? -2.060 14.618 -2.873 1.00 95.81 93 GLY A O 1
ATOM 711 N N . GLN A 1 94 ? -0.485 13.304 -3.793 1.00 97.25 94 GLN A N 1
ATOM 712 C CA . GLN A 1 94 ? -1.031 13.334 -5.154 1.00 97.25 94 GLN A CA 1
ATOM 713 C C . GLN A 1 94 ? -2.343 12.547 -5.263 1.00 97.25 94 GLN A C 1
ATOM 715 O O . GLN A 1 94 ? -3.218 12.910 -6.046 1.00 97.25 94 GLN A O 1
ATOM 720 N N . PHE A 1 95 ? -2.485 11.482 -4.471 1.00 97.31 95 PHE A N 1
ATOM 721 C CA . PHE A 1 95 ? -3.672 10.629 -4.468 1.00 97.31 95 PHE A CA 1
ATOM 722 C C . PHE A 1 95 ? -4.593 10.944 -3.296 1.00 97.31 95 PHE A C 1
ATOM 724 O O . PHE A 1 95 ? -5.795 10.797 -3.423 1.00 97.31 95 PHE A O 1
ATOM 731 N N . HIS A 1 96 ? -4.066 11.403 -2.162 1.00 96.44 96 HIS A N 1
ATOM 732 C CA . HIS A 1 96 ? -4.866 11.764 -0.994 1.00 96.44 96 HIS A CA 1
ATOM 733 C C . HIS A 1 96 ? -4.463 13.152 -0.469 1.00 96.44 96 HIS A C 1
ATOM 735 O O . HIS A 1 96 ? -3.633 13.261 0.442 1.00 96.44 96 HIS A O 1
ATOM 741 N N . PRO A 1 97 ? -5.019 14.235 -1.050 1.00 93.56 97 PRO A N 1
ATOM 742 C CA . PRO A 1 97 ? -4.777 15.592 -0.575 1.00 93.56 97 PRO A CA 1
ATOM 743 C C . PRO A 1 97 ? -5.201 15.735 0.890 1.00 93.56 97 PRO A C 1
ATOM 745 O O . PRO A 1 97 ? -6.292 15.317 1.263 1.00 93.56 97 PRO A O 1
ATOM 748 N N . GLY A 1 98 ? -4.335 16.310 1.727 1.00 89.38 98 GLY A N 1
ATOM 749 C CA . GLY A 1 98 ? -4.583 16.432 3.170 1.00 89.38 98 GLY A CA 1
ATOM 750 C C . GLY A 1 98 ? -4.164 15.215 4.001 1.00 89.38 98 GLY A C 1
ATOM 751 O O . GLY A 1 98 ? -4.291 15.252 5.221 1.00 89.38 98 GLY A O 1
ATOM 752 N N . SER A 1 99 ? -3.609 14.172 3.374 1.00 89.31 99 SER A N 1
ATOM 753 C CA . SER A 1 99 ? -3.015 13.044 4.092 1.00 89.31 99 SER A CA 1
ATOM 754 C C . SER A 1 99 ? -1.926 13.501 5.066 1.00 89.31 99 SER A C 1
ATOM 756 O O . SER A 1 99 ? -0.978 14.178 4.664 1.00 89.31 99 SER A O 1
ATOM 758 N N . SER A 1 100 ? -2.007 13.070 6.327 1.00 87.44 100 SER A N 1
ATOM 759 C CA . SER A 1 100 ? -0.903 13.159 7.286 1.00 87.44 100 SER A CA 1
ATOM 760 C C . SER A 1 100 ? 0.102 12.021 7.097 1.00 87.44 100 SER A C 1
ATOM 762 O O . SER A 1 100 ? 1.245 12.133 7.545 1.00 87.44 100 SER A O 1
ATOM 764 N N . ALA A 1 101 ? -0.291 10.936 6.411 1.00 85.25 101 ALA A N 1
ATOM 765 C CA . ALA A 1 101 ? 0.639 9.884 6.030 1.00 85.25 101 ALA A CA 1
ATOM 766 C C . ALA A 1 101 ? 1.771 10.499 5.204 1.00 85.25 101 ALA A C 1
ATOM 768 O O . ALA A 1 101 ? 1.545 11.181 4.205 1.00 85.25 101 ALA A O 1
ATOM 769 N N . TYR A 1 102 ? 2.995 10.275 5.656 1.00 83.94 102 TYR A N 1
ATOM 770 C CA . TYR A 1 102 ? 4.186 10.844 5.062 1.00 83.94 102 TYR A CA 1
ATOM 771 C C . TYR A 1 102 ? 4.884 9.793 4.179 1.00 83.94 102 TYR A C 1
ATOM 773 O O . TYR A 1 102 ? 5.004 8.631 4.567 1.00 83.94 102 TYR A O 1
ATOM 781 N N . GLY A 1 103 ? 5.410 10.217 3.027 1.00 90.50 103 GLY A N 1
ATOM 782 C CA . GLY A 1 103 ? 6.238 9.394 2.141 1.00 90.50 103 GLY A CA 1
ATOM 783 C C . GLY A 1 103 ? 5.688 9.294 0.722 1.00 90.50 103 GLY A C 1
ATOM 784 O O . GLY A 1 103 ? 4.816 10.066 0.317 1.00 90.50 103 GLY A O 1
ATOM 785 N N . ASN A 1 104 ? 6.220 8.330 -0.024 1.00 95.19 104 ASN A N 1
ATOM 786 C CA . ASN A 1 104 ? 5.793 8.041 -1.382 1.00 95.19 104 ASN A CA 1
ATOM 787 C C . ASN A 1 104 ? 5.085 6.690 -1.412 1.00 95.19 104 ASN A C 1
ATOM 789 O O . ASN A 1 104 ? 5.503 5.746 -0.739 1.00 95.19 104 ASN A O 1
ATOM 793 N N . VAL A 1 105 ? 4.012 6.600 -2.189 1.00 96.06 105 VAL A N 1
ATOM 794 C CA . VAL A 1 105 ? 3.350 5.332 -2.478 1.00 96.06 105 VAL A CA 1
ATOM 795 C C . VAL A 1 105 ? 4.085 4.624 -3.614 1.00 96.06 105 VAL A C 1
ATOM 797 O O . VAL A 1 105 ? 4.469 5.250 -4.604 1.00 96.06 105 VAL A O 1
ATOM 800 N N . SER A 1 106 ? 4.294 3.320 -3.458 1.00 95.88 106 SER A N 1
ATOM 801 C CA . SER A 1 106 ? 4.801 2.431 -4.500 1.00 95.88 106 SER A CA 1
ATOM 802 C C . SER A 1 106 ? 3.817 2.380 -5.658 1.00 95.88 106 SER A C 1
ATOM 804 O O . SER A 1 106 ? 2.669 1.983 -5.468 1.00 95.88 106 SER A O 1
ATOM 806 N N . LEU A 1 107 ? 4.287 2.699 -6.857 1.00 96.69 107 LEU A N 1
ATOM 807 C CA . LEU A 1 107 ? 3.550 2.499 -8.099 1.00 96.69 107 LEU A CA 1
ATOM 808 C C . LEU A 1 107 ? 3.792 1.114 -8.717 1.00 96.69 107 LEU A C 1
ATOM 810 O O . LEU A 1 107 ? 3.053 0.717 -9.607 1.00 96.69 107 LEU A O 1
ATOM 814 N N . GLY A 1 108 ? 4.799 0.366 -8.248 1.00 94.00 108 GLY A N 1
ATOM 815 C CA . GLY A 1 108 ? 5.010 -1.031 -8.649 1.00 94.00 108 GLY A CA 1
ATOM 816 C C . GLY A 1 108 ? 3.866 -1.971 -8.223 1.00 94.00 108 GLY A C 1
ATOM 817 O O . GLY A 1 108 ? 2.915 -1.534 -7.575 1.00 94.00 108 GLY A O 1
ATOM 818 N N . PRO A 1 109 ? 3.959 -3.279 -8.525 1.00 94.25 109 PRO A N 1
ATOM 819 C CA . PRO A 1 109 ? 2.895 -4.241 -8.240 1.00 94.25 109 PRO A CA 1
ATOM 820 C C . PRO A 1 109 ? 2.461 -4.242 -6.771 1.00 94.25 109 PRO A C 1
ATOM 822 O O . PRO A 1 109 ? 3.297 -4.224 -5.859 1.00 94.25 109 PRO A O 1
ATOM 825 N N . ALA A 1 110 ? 1.146 -4.300 -6.549 1.00 95.19 110 ALA A N 1
ATOM 826 C CA . ALA A 1 110 ? 0.574 -4.363 -5.212 1.00 95.19 110 ALA A CA 1
ATOM 827 C C . ALA A 1 110 ? 1.062 -5.606 -4.458 1.00 95.19 110 ALA A C 1
ATOM 829 O O . ALA A 1 110 ? 1.313 -6.668 -5.036 1.00 95.19 110 ALA A O 1
ATOM 830 N N . LYS A 1 111 ? 1.190 -5.482 -3.139 1.00 93.69 111 LYS A N 1
ATOM 831 C CA . LYS A 1 111 ? 1.617 -6.586 -2.282 1.00 93.69 111 LYS A CA 1
ATOM 832 C C . LYS A 1 111 ? 0.406 -7.310 -1.728 1.00 93.69 111 LYS A C 1
ATOM 834 O O . LYS A 1 111 ? -0.504 -6.679 -1.205 1.00 93.69 111 LYS A O 1
ATOM 839 N N . GLN A 1 112 ? 0.422 -8.635 -1.820 1.00 95.81 112 GLN A N 1
ATOM 840 C CA . GLN A 1 112 ? -0.605 -9.476 -1.219 1.00 95.81 112 GLN A CA 1
ATOM 841 C C . GLN A 1 112 ? -0.251 -9.766 0.238 1.00 95.81 112 GLN A C 1
ATOM 843 O O . GLN A 1 112 ? 0.710 -10.486 0.516 1.00 95.81 112 GLN A O 1
ATOM 848 N N . VAL A 1 113 ? -1.032 -9.224 1.169 1.00 95.62 113 VAL A N 1
ATOM 849 C CA . VAL A 1 113 ? -0.752 -9.283 2.607 1.00 95.62 113 VAL A CA 1
ATOM 850 C C . VAL A 1 113 ? -1.899 -9.972 3.343 1.00 95.62 113 VAL A C 1
ATOM 852 O O . VAL A 1 113 ? -3.066 -9.630 3.166 1.00 95.62 113 VAL A O 1
ATOM 855 N N . SER A 1 114 ? -1.575 -10.949 4.192 1.00 95.06 114 SER A N 1
ATOM 856 C CA . SER A 1 114 ? -2.570 -11.622 5.036 1.00 95.06 114 SER A CA 1
ATOM 857 C C . SER A 1 114 ? -3.033 -10.719 6.183 1.00 95.06 114 SER A C 1
ATOM 859 O O . SER A 1 114 ? -2.228 -9.983 6.757 1.00 95.06 114 SER A O 1
ATOM 861 N N . LEU A 1 115 ? -4.297 -10.858 6.595 1.00 93.94 115 LEU A N 1
ATOM 862 C CA . LEU A 1 115 ? -4.929 -10.038 7.640 1.00 93.94 115 LEU A CA 1
ATOM 863 C C . LEU A 1 115 ? -4.110 -9.939 8.942 1.00 93.94 115 LEU A C 1
ATOM 865 O O . LEU A 1 115 ? -3.975 -8.866 9.515 1.00 93.94 115 LEU A O 1
ATOM 869 N N . GLN A 1 116 ? -3.474 -11.030 9.377 1.00 92.56 116 GLN A N 1
ATOM 870 C CA . GLN A 1 116 ? -2.646 -11.070 10.595 1.00 92.56 116 GLN A CA 1
ATOM 871 C C . GLN A 1 116 ? -1.414 -10.137 10.576 1.00 92.56 116 GLN A C 1
ATOM 873 O O . GLN A 1 116 ? -0.854 -9.791 11.626 1.00 92.56 116 GLN A O 1
ATOM 878 N N . HIS A 1 117 ? -0.960 -9.750 9.381 1.00 93.75 117 HIS A N 1
ATOM 879 C CA . HIS A 1 117 ? 0.168 -8.843 9.177 1.00 93.75 117 HIS A CA 1
ATOM 880 C C . HIS A 1 117 ? -0.266 -7.397 8.942 1.00 93.75 117 HIS A C 1
ATOM 882 O O . HIS A 1 117 ? 0.603 -6.525 8.877 1.00 93.75 117 HIS A O 1
ATOM 888 N N . LEU A 1 118 ? -1.574 -7.150 8.863 1.00 94.06 118 LEU A N 1
ATOM 889 C CA . LEU A 1 118 ? -2.159 -5.824 8.798 1.00 94.06 118 LEU A CA 1
ATOM 890 C C . LEU A 1 118 ? -2.490 -5.330 10.203 1.00 94.06 118 LEU A C 1
ATOM 892 O O . LEU A 1 118 ? -2.886 -6.077 11.099 1.00 94.06 118 LEU A O 1
ATOM 896 N N . LYS A 1 119 ? -2.277 -4.038 10.411 1.00 93.19 119 LYS A N 1
ATOM 897 C CA . LYS A 1 119 ? -2.720 -3.305 11.591 1.00 93.19 119 LYS A CA 1
ATOM 898 C C . LYS A 1 119 ? -3.292 -1.973 11.130 1.00 93.19 119 LYS A C 1
ATOM 900 O O . LYS A 1 119 ? -2.794 -1.428 10.154 1.00 93.19 119 LYS A O 1
ATOM 905 N N . PRO A 1 120 ? -4.268 -1.386 11.831 1.00 92.19 120 PRO A N 1
ATOM 906 C CA . PRO A 1 120 ? -4.655 -0.006 11.565 1.00 92.19 120 PRO A CA 1
ATOM 907 C C . PRO A 1 120 ? -3.433 0.917 11.671 1.00 92.19 120 PRO A C 1
ATOM 909 O O . PRO A 1 120 ? -2.734 0.882 12.689 1.00 92.19 120 PRO A O 1
ATOM 912 N N . TRP A 1 121 ? -3.167 1.716 10.636 1.00 92.25 121 TRP A N 1
ATOM 913 C CA . TRP A 1 121 ? -2.081 2.691 10.684 1.00 92.25 121 TRP A CA 1
ATOM 914 C C . TRP A 1 121 ? -2.470 3.875 11.570 1.00 92.25 121 TRP A C 1
ATOM 916 O O . TRP A 1 121 ? -3.626 4.306 11.604 1.00 92.25 121 TRP A O 1
ATOM 926 N N . LYS A 1 122 ? -1.491 4.392 12.307 1.00 91.25 122 LYS A N 1
ATOM 927 C CA . LYS A 1 122 ? -1.613 5.614 13.095 1.00 91.25 122 LYS A CA 1
ATOM 928 C C . LYS A 1 122 ? -0.365 6.441 12.865 1.00 91.25 122 LYS A C 1
ATOM 930 O O . LYS A 1 122 ? 0.731 5.889 12.815 1.00 91.25 122 LYS A O 1
ATOM 935 N N . ASP A 1 123 ? -0.537 7.747 12.748 1.00 86.44 123 ASP A N 1
ATOM 936 C CA . ASP A 1 123 ? 0.590 8.665 12.688 1.00 86.44 123 ASP A CA 1
ATOM 937 C C . ASP A 1 123 ? 1.372 8.609 14.011 1.00 86.44 123 ASP A C 1
ATOM 939 O O . ASP A 1 123 ? 0.796 8.698 15.095 1.00 86.44 123 ASP A O 1
ATOM 943 N N . GLU A 1 124 ? 2.691 8.429 13.932 1.00 84.00 124 GLU A N 1
ATOM 944 C CA . GLU A 1 124 ? 3.530 8.219 15.119 1.00 84.00 124 GLU A CA 1
ATOM 945 C C . GLU A 1 124 ? 3.581 9.440 16.046 1.00 84.00 124 GLU A C 1
ATOM 947 O O . GLU A 1 124 ? 3.814 9.292 17.245 1.00 84.00 124 GLU A O 1
ATOM 952 N N . LYS A 1 125 ? 3.384 10.651 15.508 1.00 86.50 125 LYS A N 1
ATOM 953 C CA . LYS A 1 125 ? 3.488 11.898 16.274 1.00 86.50 125 LYS A CA 1
ATOM 954 C C . LYS A 1 125 ? 2.166 12.267 16.928 1.00 86.50 125 LYS A C 1
ATOM 956 O O . LYS A 1 125 ? 2.149 12.693 18.076 1.00 86.50 125 LYS A O 1
ATOM 961 N N . THR A 1 126 ? 1.076 12.147 16.181 1.00 87.69 126 THR A N 1
ATOM 962 C CA . THR A 1 126 ? -0.260 12.572 16.617 1.00 87.69 126 THR A CA 1
ATOM 963 C C . THR A 1 126 ? -1.067 11.430 17.229 1.00 87.69 126 THR A C 1
ATOM 965 O O . THR A 1 126 ? -2.038 11.678 17.939 1.00 87.69 126 THR A O 1
ATOM 968 N N . GLY A 1 127 ? -0.702 10.175 16.950 1.00 89.62 127 GLY A N 1
ATOM 969 C CA . GLY A 1 127 ? -1.457 8.986 17.347 1.00 89.62 127 GLY A CA 1
ATOM 970 C C . GLY A 1 127 ? -2.815 8.849 16.650 1.00 89.62 127 GLY A C 1
ATOM 971 O O . GLY A 1 127 ? -3.540 7.883 16.918 1.00 89.62 127 GLY A O 1
ATOM 972 N N . GLN A 1 128 ? -3.170 9.792 15.772 1.00 91.06 128 GLN A N 1
ATOM 973 C CA . GLN A 1 128 ? -4.435 9.788 15.055 1.00 91.06 128 GLN A CA 1
ATOM 974 C C . GLN A 1 128 ? -4.396 8.796 13.898 1.00 91.06 128 GLN A C 1
ATOM 976 O O . GLN A 1 128 ? -3.349 8.514 13.306 1.00 91.06 128 GLN A O 1
ATOM 981 N N . ARG A 1 129 ? -5.564 8.221 13.612 1.00 91.50 129 ARG A N 1
ATOM 982 C CA . ARG A 1 129 ? -5.756 7.421 12.407 1.00 91.50 129 ARG A CA 1
ATOM 983 C C . ARG A 1 129 ? -5.866 8.362 11.220 1.00 91.50 129 ARG A C 1
ATOM 985 O O . ARG A 1 129 ? -6.489 9.411 11.330 1.00 91.50 129 ARG A O 1
ATOM 992 N N . GLN A 1 130 ? -5.266 7.954 10.112 1.00 92.75 130 GLN A N 1
ATOM 993 C CA . GLN A 1 130 ? -5.442 8.634 8.840 1.00 92.75 130 GLN A CA 1
ATOM 994 C C . GLN A 1 130 ? -6.846 8.338 8.308 1.00 92.75 130 GLN A C 1
ATOM 996 O O . GLN A 1 130 ? -7.299 7.191 8.387 1.00 92.75 130 GLN A O 1
ATOM 1001 N N . ASP A 1 131 ? -7.505 9.355 7.756 1.00 95.19 131 ASP A N 1
ATOM 1002 C CA . ASP A 1 131 ? -8.771 9.162 7.057 1.00 95.19 131 ASP A CA 1
ATOM 1003 C C . ASP A 1 131 ? -8.571 8.238 5.846 1.00 95.19 131 ASP A C 1
ATOM 1005 O O . ASP A 1 131 ? -7.554 8.347 5.152 1.00 95.19 131 ASP A O 1
ATOM 1009 N N . PRO A 1 132 ? -9.506 7.315 5.570 1.00 96.69 132 PRO A N 1
ATOM 1010 C CA . PRO A 1 132 ? -9.407 6.460 4.400 1.00 96.69 132 PRO A CA 1
ATOM 1011 C C . PRO A 1 132 ? -9.370 7.271 3.103 1.00 96.69 132 PRO A C 1
ATOM 1013 O O . PRO A 1 132 ? -10.033 8.301 2.948 1.00 96.69 132 PRO A O 1
ATOM 1016 N N . MET A 1 133 ? -8.625 6.763 2.128 1.00 97.81 133 MET A N 1
ATOM 1017 C CA . MET A 1 133 ? -8.639 7.289 0.774 1.00 97.81 133 MET A CA 1
ATOM 1018 C C . MET A 1 133 ? -10.031 7.086 0.155 1.00 97.81 133 MET A C 1
ATOM 1020 O O . MET A 1 133 ? -10.614 6.006 0.249 1.00 97.81 133 MET A O 1
ATOM 1024 N N . THR A 1 134 ? -10.570 8.115 -0.503 1.00 97.75 134 THR A N 1
ATOM 1025 C CA . THR A 1 134 ? -11.850 7.995 -1.219 1.00 97.75 134 THR A CA 1
ATOM 1026 C C . THR A 1 134 ? -11.739 7.002 -2.375 1.00 97.75 134 THR A C 1
ATOM 1028 O O . THR A 1 134 ? -10.653 6.763 -2.909 1.00 97.75 134 THR A O 1
ATOM 1031 N N . HIS A 1 135 ? -12.870 6.452 -2.818 1.00 97.62 135 HIS A N 1
ATOM 1032 C CA . HIS A 1 135 ? -12.880 5.494 -3.924 1.00 97.62 135 HIS A CA 1
ATOM 1033 C C . HIS A 1 135 ? -12.248 6.063 -5.206 1.00 97.62 135 HIS A C 1
ATOM 1035 O O . HIS A 1 135 ? -11.419 5.404 -5.828 1.00 97.62 135 HIS A O 1
ATOM 1041 N N . GLU A 1 136 ? -12.577 7.308 -5.566 1.00 98.19 136 GLU A N 1
ATOM 1042 C CA . GLU A 1 136 ? -11.997 8.005 -6.723 1.00 98.19 136 GLU A CA 1
ATOM 1043 C C . GLU A 1 136 ? -10.465 8.082 -6.633 1.00 98.19 136 GLU A C 1
ATOM 1045 O O . GLU A 1 136 ? -9.752 7.816 -7.599 1.00 98.19 136 GLU A O 1
ATOM 1050 N N . ASN A 1 137 ? -9.948 8.390 -5.447 1.00 98.38 137 ASN A N 1
ATOM 1051 C CA . ASN A 1 137 ? -8.518 8.496 -5.203 1.00 98.38 137 ASN A CA 1
ATOM 1052 C C . ASN A 1 137 ? -7.813 7.132 -5.275 1.00 98.38 137 ASN A C 1
ATOM 1054 O O . ASN A 1 137 ? -6.718 7.040 -5.833 1.00 98.38 137 ASN A O 1
ATOM 1058 N N . VAL A 1 138 ? -8.460 6.059 -4.804 1.00 98.44 138 VAL A N 1
ATOM 1059 C CA . VAL A 1 138 ? -7.953 4.688 -4.980 1.00 98.44 138 VAL A CA 1
ATOM 1060 C C . VAL A 1 138 ? -7.904 4.314 -6.463 1.00 98.44 138 VAL A C 1
ATOM 1062 O O . VAL A 1 138 ? -6.930 3.707 -6.903 1.00 98.44 138 VAL A O 1
ATOM 1065 N N . GLN A 1 139 ? -8.904 4.703 -7.261 1.00 98.50 139 GLN A N 1
ATOM 1066 C CA . GLN A 1 139 ? -8.885 4.464 -8.709 1.00 98.50 139 GLN A CA 1
ATOM 1067 C C . GLN A 1 139 ? -7.766 5.246 -9.406 1.00 98.50 139 GLN A C 1
ATOM 1069 O O . GLN A 1 139 ? -7.057 4.678 -10.235 1.00 98.50 139 GLN A O 1
ATOM 1074 N N . LYS A 1 140 ? -7.532 6.511 -9.027 1.00 98.50 140 LYS A N 1
ATOM 1075 C CA . LYS A 1 140 ? -6.385 7.299 -9.521 1.00 98.50 140 LYS A CA 1
ATOM 1076 C C . LYS A 1 140 ? -5.052 6.629 -9.192 1.00 98.50 140 LYS A C 1
ATOM 1078 O O . LYS A 1 140 ? -4.173 6.570 -10.048 1.00 98.50 140 LYS A O 1
ATOM 1083 N N . LEU A 1 141 ? -4.912 6.093 -7.978 1.00 98.38 141 LEU A N 1
ATOM 1084 C CA . LEU A 1 141 ? -3.727 5.334 -7.586 1.00 98.38 141 LEU A CA 1
ATOM 1085 C C . LEU A 1 141 ? -3.567 4.069 -8.439 1.00 98.38 141 LEU A C 1
ATOM 1087 O O . LEU A 1 141 ? -2.500 3.857 -9.006 1.00 98.38 141 LEU A O 1
ATOM 1091 N N . LYS A 1 142 ? -4.625 3.268 -8.610 1.00 98.38 142 LYS A N 1
ATOM 1092 C CA . LYS A 1 142 ? -4.595 2.076 -9.477 1.00 98.38 142 LYS A CA 1
ATOM 1093 C C . LYS A 1 142 ? -4.219 2.414 -10.920 1.00 98.38 142 LYS A C 1
ATOM 1095 O O . LYS A 1 142 ? -3.395 1.719 -11.508 1.00 98.38 142 LYS A O 1
ATOM 1100 N N . ALA A 1 143 ? -4.768 3.495 -11.470 1.00 98.31 143 ALA A N 1
ATOM 1101 C CA . ALA A 1 143 ? -4.431 3.968 -12.809 1.00 98.31 143 ALA A CA 1
ATOM 1102 C C . ALA A 1 143 ? -2.949 4.364 -12.921 1.00 98.31 143 ALA A C 1
ATOM 1104 O O . ALA A 1 143 ? -2.303 4.021 -13.906 1.00 98.31 143 ALA A O 1
ATOM 1105 N N . ALA A 1 144 ? -2.384 5.014 -11.898 1.00 98.25 144 ALA A N 1
ATOM 1106 C CA . ALA A 1 144 ? -0.959 5.345 -11.852 1.00 98.25 144 ALA A CA 1
ATOM 1107 C C . ALA A 1 144 ? -0.051 4.114 -11.666 1.00 98.25 144 ALA A C 1
ATOM 1109 O O . ALA A 1 144 ? 1.098 4.133 -12.097 1.00 98.25 144 ALA A O 1
ATOM 1110 N N . MET A 1 145 ? -0.551 3.042 -11.045 1.00 98.12 145 MET A N 1
ATOM 1111 C CA . MET A 1 145 ? 0.171 1.771 -10.903 1.00 98.12 145 MET A CA 1
ATOM 1112 C C . MET A 1 145 ? 0.162 0.933 -12.187 1.00 98.12 145 MET A C 1
ATOM 1114 O O . MET A 1 145 ? 1.092 0.163 -12.426 1.00 98.12 145 MET A O 1
ATOM 1118 N N . ALA A 1 146 ? -0.871 1.067 -13.026 1.00 97.75 146 ALA A N 1
ATOM 1119 C CA . ALA A 1 146 ? -1.073 0.219 -14.202 1.00 97.75 146 ALA A CA 1
ATOM 1120 C C . ALA A 1 146 ? 0.135 0.163 -15.169 1.00 97.75 146 ALA A C 1
ATOM 1122 O O . ALA A 1 146 ? 0.512 -0.947 -15.554 1.00 97.75 146 ALA A O 1
ATOM 1123 N N . PRO A 1 147 ? 0.829 1.277 -15.499 1.00 97.75 147 PRO A N 1
ATOM 1124 C CA . PRO A 1 147 ? 2.024 1.244 -16.351 1.00 97.75 147 PRO A CA 1
ATOM 1125 C C . PRO A 1 147 ? 3.204 0.461 -15.753 1.00 97.75 147 PRO A C 1
ATOM 1127 O O . PRO A 1 147 ? 4.144 0.111 -16.461 1.00 97.75 147 PRO A O 1
ATOM 1130 N N . HIS A 1 148 ? 3.173 0.187 -14.448 1.00 96.44 148 HIS A N 1
ATOM 1131 C CA . HIS A 1 148 ? 4.250 -0.453 -13.698 1.00 96.44 148 HIS A CA 1
ATOM 1132 C C . HIS A 1 148 ? 3.887 -1.865 -13.214 1.00 96.44 148 HIS A C 1
ATOM 1134 O O . HIS A 1 148 ? 4.632 -2.450 -12.426 1.00 96.44 148 HIS A O 1
ATOM 1140 N N . ALA A 1 149 ? 2.790 -2.456 -13.702 1.00 93.31 149 ALA A N 1
ATOM 1141 C CA . ALA A 1 149 ? 2.363 -3.806 -13.318 1.00 93.31 149 ALA A CA 1
ATOM 1142 C C . ALA A 1 149 ? 3.413 -4.895 -13.628 1.00 93.31 149 ALA A C 1
ATOM 1144 O O . ALA A 1 149 ? 3.485 -5.907 -12.935 1.00 93.31 149 ALA A O 1
ATOM 1145 N N . GLY A 1 150 ? 4.252 -4.680 -14.647 1.00 92.62 150 GLY A N 1
ATOM 1146 C CA . GLY A 1 150 ? 5.361 -5.569 -15.010 1.00 92.62 150 GLY A CA 1
ATOM 1147 C C . GLY A 1 150 ? 6.704 -5.217 -14.364 1.00 92.62 150 GLY A C 1
ATOM 1148 O O . GLY A 1 150 ? 7.710 -5.849 -14.688 1.00 92.62 150 GLY A O 1
ATOM 1149 N N . TRP A 1 151 ? 6.757 -4.200 -13.496 1.00 93.56 151 TRP A N 1
ATOM 1150 C CA . TRP A 1 151 ? 8.016 -3.752 -12.910 1.00 93.56 151 TRP A CA 1
ATOM 1151 C C . TRP A 1 151 ? 8.649 -4.852 -12.053 1.00 93.56 151 TRP A C 1
ATOM 1153 O O . TRP A 1 151 ? 7.992 -5.484 -11.222 1.00 93.56 151 TRP A O 1
ATOM 1163 N N . LYS A 1 152 ? 9.955 -5.046 -12.241 1.00 89.12 152 LYS A N 1
ATOM 1164 C CA . LYS A 1 152 ? 10.789 -5.951 -11.452 1.00 89.12 152 LYS A CA 1
ATOM 1165 C C . LYS A 1 152 ? 12.007 -5.187 -10.930 1.00 89.12 152 LYS A C 1
ATOM 1167 O O . LYS A 1 152 ? 12.486 -4.290 -11.627 1.00 89.12 152 LYS A O 1
ATOM 1172 N N . PRO A 1 153 ? 12.530 -5.554 -9.748 1.00 85.00 153 PRO A N 1
ATOM 1173 C CA . PRO A 1 153 ? 13.808 -5.045 -9.271 1.00 85.00 153 PRO A CA 1
ATOM 1174 C C . PRO A 1 153 ? 14.900 -5.203 -10.335 1.00 85.00 153 PRO A C 1
ATOM 1176 O O . PRO A 1 153 ? 14.944 -6.256 -10.982 1.00 85.00 153 PRO A O 1
ATOM 1179 N N . PRO A 1 154 ? 15.818 -4.234 -10.489 1.00 84.31 154 PRO A N 1
ATOM 1180 C CA . PRO A 1 154 ? 17.036 -4.489 -11.241 1.00 84.31 154 PRO A CA 1
ATOM 1181 C C . PRO A 1 154 ? 17.813 -5.642 -10.579 1.00 84.31 154 PRO A C 1
ATOM 1183 O O . PRO A 1 154 ? 17.794 -5.763 -9.345 1.00 84.31 154 PRO A O 1
ATOM 1186 N N . PRO A 1 155 ? 18.491 -6.499 -11.364 1.00 81.44 155 PRO A N 1
ATOM 1187 C CA . PRO A 1 155 ? 19.339 -7.538 -10.800 1.00 81.44 155 PRO A CA 1
ATOM 1188 C C . PRO A 1 155 ? 20.417 -6.894 -9.914 1.00 81.44 155 PRO A C 1
ATOM 1190 O O . PRO A 1 155 ? 20.888 -5.793 -10.223 1.00 81.44 155 PRO A O 1
ATOM 1193 N N . PRO A 1 156 ? 20.807 -7.539 -8.800 1.00 79.69 156 PRO A N 1
ATOM 1194 C CA . PRO A 1 156 ? 21.889 -7.023 -7.976 1.00 79.69 156 PRO A CA 1
ATOM 1195 C C . PRO A 1 156 ? 23.170 -6.912 -8.818 1.00 79.69 156 PRO A C 1
ATOM 1197 O O . PRO A 1 156 ? 23.373 -7.726 -9.725 1.00 79.69 156 PRO A O 1
ATOM 1200 N N . PRO A 1 157 ? 24.046 -5.932 -8.531 1.00 81.06 157 PRO A N 1
ATOM 1201 C CA . PRO A 1 157 ? 25.339 -5.864 -9.196 1.00 81.06 157 PRO A CA 1
ATOM 1202 C C . PRO A 1 157 ? 26.094 -7.186 -8.986 1.00 81.06 157 PRO A C 1
ATOM 1204 O O . PRO A 1 157 ? 25.944 -7.802 -7.921 1.00 81.06 157 PRO A O 1
ATOM 1207 N N . PRO A 1 158 ? 26.901 -7.634 -9.966 1.00 81.50 158 PRO A N 1
ATOM 1208 C CA . PRO A 1 158 ? 27.720 -8.823 -9.790 1.00 81.50 158 PRO A CA 1
ATOM 1209 C C . PRO A 1 158 ? 28.578 -8.641 -8.538 1.00 81.50 158 PRO A C 1
ATOM 1211 O O . PRO A 1 158 ? 29.223 -7.605 -8.354 1.00 81.50 158 PRO A O 1
ATOM 1214 N N . THR A 1 159 ? 28.556 -9.630 -7.647 1.00 79.38 159 THR A N 1
ATOM 1215 C CA . THR A 1 159 ? 29.444 -9.627 -6.486 1.00 79.38 159 THR A CA 1
ATOM 1216 C C . THR A 1 159 ? 30.886 -9.532 -6.980 1.00 79.38 159 THR A C 1
ATOM 1218 O O . THR A 1 159 ? 31.236 -10.274 -7.903 1.00 79.38 159 THR A O 1
ATOM 1221 N N . PRO A 1 160 ? 31.725 -8.652 -6.398 1.00 79.75 160 PRO A N 1
ATOM 1222 C CA . PRO A 1 160 ? 33.137 -8.589 -6.744 1.00 79.75 160 PRO A CA 1
ATOM 1223 C C . PRO A 1 160 ? 33.732 -9.991 -6.677 1.00 79.75 160 PRO A C 1
ATOM 1225 O O . PRO A 1 160 ? 33.441 -10.728 -5.730 1.00 79.75 160 PRO A O 1
ATOM 1228 N N . ALA A 1 161 ? 34.536 -10.363 -7.677 1.00 73.69 161 ALA A N 1
ATOM 1229 C CA . ALA A 1 161 ? 35.268 -11.619 -7.638 1.00 73.69 161 ALA A CA 1
ATOM 1230 C C . ALA A 1 161 ? 36.005 -11.690 -6.298 1.00 73.69 161 ALA A C 1
ATOM 1232 O O . ALA A 1 161 ? 36.752 -10.771 -5.951 1.00 73.69 161 ALA A O 1
ATOM 1233 N N . VAL A 1 162 ? 35.736 -12.740 -5.519 1.00 74.44 162 VAL A N 1
ATOM 1234 C CA . VAL A 1 162 ? 36.443 -12.965 -4.260 1.00 74.44 162 VAL A CA 1
ATOM 1235 C C . VAL A 1 162 ? 37.922 -13.048 -4.633 1.00 74.44 162 VAL A C 1
ATOM 1237 O O . VAL A 1 162 ? 38.278 -13.941 -5.407 1.00 74.44 162 VAL A O 1
ATOM 1240 N N . PRO A 1 163 ? 38.779 -12.118 -4.170 1.00 74.12 163 PRO A N 1
ATOM 1241 C CA . PRO A 1 163 ? 40.195 -12.207 -4.474 1.00 74.12 163 PRO A CA 1
ATOM 1242 C C . PRO A 1 163 ? 40.684 -13.571 -3.983 1.00 74.12 163 PRO A C 1
ATOM 1244 O O . PRO A 1 163 ? 40.250 -14.006 -2.906 1.00 74.12 163 PRO A O 1
ATOM 1247 N N . PRO A 1 164 ? 41.532 -14.273 -4.757 1.00 72.50 164 PRO A N 1
ATOM 1248 C CA . PRO A 1 164 ? 42.059 -15.558 -4.336 1.00 72.50 164 PRO A CA 1
ATOM 1249 C C . PRO A 1 164 ? 42.627 -15.382 -2.935 1.00 72.50 164 PRO A C 1
ATOM 1251 O O . PRO A 1 164 ? 43.466 -14.513 -2.691 1.00 72.50 164 PRO A O 1
ATOM 1254 N N . LYS A 1 165 ? 42.085 -16.158 -1.993 1.00 69.75 165 LYS A N 1
ATOM 1255 C CA . LYS A 1 165 ? 42.542 -16.153 -0.609 1.00 69.75 165 LYS A CA 1
ATOM 1256 C C . LYS A 1 165 ? 44.053 -16.395 -0.673 1.00 69.75 165 LYS A C 1
ATOM 1258 O O . LYS A 1 165 ? 44.436 -17.426 -1.231 1.00 69.75 165 LYS A O 1
ATOM 1263 N N . PRO A 1 166 ? 44.906 -15.466 -0.199 1.00 68.38 166 PRO A N 1
ATOM 1264 C CA . PRO A 1 166 ? 46.340 -15.692 -0.231 1.00 68.38 166 PRO A CA 1
ATOM 1265 C C . PRO A 1 166 ? 46.588 -17.018 0.475 1.00 68.38 166 PRO A C 1
ATOM 1267 O O . PRO A 1 166 ? 46.063 -17.237 1.572 1.00 68.38 166 PRO A O 1
ATOM 1270 N N . ALA A 1 167 ? 47.296 -17.925 -0.202 1.00 62.25 167 ALA A N 1
ATOM 1271 C CA . ALA A 1 167 ? 47.680 -19.198 0.375 1.00 62.25 167 ALA A CA 1
ATOM 1272 C C . ALA A 1 167 ? 48.306 -18.894 1.736 1.00 62.25 167 ALA A C 1
ATOM 1274 O O . ALA A 1 167 ? 49.293 -18.162 1.812 1.00 62.25 167 ALA A O 1
ATOM 1275 N N . SER A 1 168 ? 47.682 -19.376 2.814 1.00 53.28 168 SER A N 1
ATOM 1276 C CA . SER A 1 168 ? 48.301 -19.316 4.130 1.00 53.28 168 SER A CA 1
ATOM 1277 C C . SER A 1 168 ? 49.666 -19.977 3.978 1.00 53.28 168 SER A C 1
ATOM 1279 O O . SER A 1 168 ? 49.693 -21.148 3.593 1.00 53.28 168 SER A O 1
ATOM 1281 N N . PRO A 1 169 ? 50.785 -19.264 4.205 1.00 59.38 169 PRO A N 1
ATOM 1282 C CA . PRO A 1 169 ? 52.075 -19.913 4.185 1.00 59.38 169 PRO A CA 1
ATOM 1283 C C . PRO A 1 169 ? 52.017 -20.981 5.266 1.00 59.38 169 PRO A C 1
ATOM 1285 O O . PRO A 1 169 ? 51.834 -20.689 6.449 1.00 59.38 169 PRO A O 1
ATOM 1288 N N . THR A 1 170 ? 52.074 -22.232 4.827 1.00 52.66 170 THR A N 1
ATOM 1289 C CA . THR A 1 170 ? 52.250 -23.392 5.680 1.00 52.66 170 THR A CA 1
ATOM 1290 C C . THR A 1 170 ? 53.410 -23.066 6.603 1.00 52.66 170 THR A C 1
ATOM 1292 O O . THR A 1 170 ? 54.532 -22.869 6.138 1.00 52.66 170 THR A O 1
ATOM 1295 N N . ALA A 1 171 ? 53.127 -22.937 7.898 1.00 55.72 171 ALA A N 1
ATOM 1296 C CA . ALA A 1 171 ? 54.126 -22.722 8.927 1.00 55.72 171 ALA A CA 1
ATOM 1297 C C . ALA A 1 171 ? 55.031 -23.962 8.998 1.00 55.72 171 ALA A C 1
ATOM 1299 O O . ALA A 1 171 ? 54.837 -24.854 9.818 1.00 55.72 171 ALA A O 1
ATOM 1300 N N . LYS A 1 172 ? 56.006 -24.042 8.093 1.00 46.88 172 LYS A N 1
ATOM 1301 C CA . LYS A 1 172 ? 57.208 -24.844 8.267 1.00 46.88 172 LYS A CA 1
ATOM 1302 C C . LYS A 1 172 ? 58.285 -23.892 8.748 1.00 46.88 172 LYS A C 1
ATOM 1304 O O . LYS A 1 172 ? 58.598 -22.907 8.086 1.00 46.88 172 LYS A O 1
ATOM 1309 N N . GLY A 1 173 ? 58.757 -24.169 9.958 1.00 50.62 173 GLY A N 1
ATOM 1310 C CA . GLY A 1 173 ? 59.756 -23.382 10.654 1.00 50.62 173 GLY A CA 1
ATOM 1311 C C . GLY A 1 173 ? 60.963 -23.080 9.773 1.00 50.62 173 GLY A C 1
ATOM 1312 O O . GLY A 1 173 ? 61.576 -23.975 9.201 1.00 50.62 173 GLY A O 1
ATOM 1313 N N . GLY A 1 174 ? 61.294 -21.799 9.719 1.00 46.34 174 GLY A N 1
ATOM 1314 C CA . GLY A 1 174 ? 62.568 -21.283 9.262 1.00 46.34 174 GLY A CA 1
ATOM 1315 C C . GLY A 1 174 ? 62.908 -20.107 10.161 1.00 46.34 174 GLY A C 1
ATOM 1316 O O . GLY A 1 174 ? 62.301 -19.043 10.055 1.00 46.34 174 GLY A O 1
ATOM 1317 N N . GLN A 1 175 ? 63.824 -20.321 11.105 1.00 50.56 175 GLN A N 1
ATOM 1318 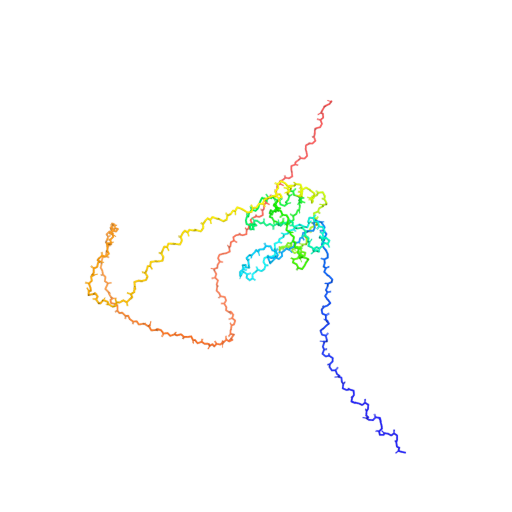C CA . GLN A 1 175 ? 64.516 -19.231 11.783 1.00 50.56 175 GLN A CA 1
ATOM 1319 C C . GLN A 1 175 ? 65.230 -18.406 10.711 1.00 50.56 175 GLN A C 1
ATOM 1321 O O . GLN A 1 175 ? 66.199 -18.870 10.120 1.00 50.56 175 GLN A O 1
ATOM 1326 N N . HIS A 1 176 ? 64.767 -17.183 10.472 1.00 45.75 176 HIS A N 1
ATOM 1327 C CA . HIS A 1 176 ? 65.548 -16.195 9.742 1.00 45.75 176 HIS A CA 1
ATOM 1328 C C . HIS A 1 176 ? 66.081 -15.173 10.751 1.00 45.75 176 HIS A C 1
ATOM 1330 O O . HIS A 1 176 ? 65.282 -14.478 11.386 1.00 45.75 176 HIS A O 1
ATOM 1336 N N . PRO A 1 177 ? 67.408 -15.093 10.956 1.00 55.22 177 PRO A N 1
ATOM 1337 C CA . PRO A 1 177 ? 67.997 -14.064 11.792 1.00 55.22 177 PRO A CA 1
ATOM 1338 C C . PRO A 1 177 ? 67.904 -12.715 11.066 1.00 55.22 177 PRO A C 1
ATOM 1340 O O . PRO A 1 177 ? 68.313 -12.596 9.917 1.00 55.22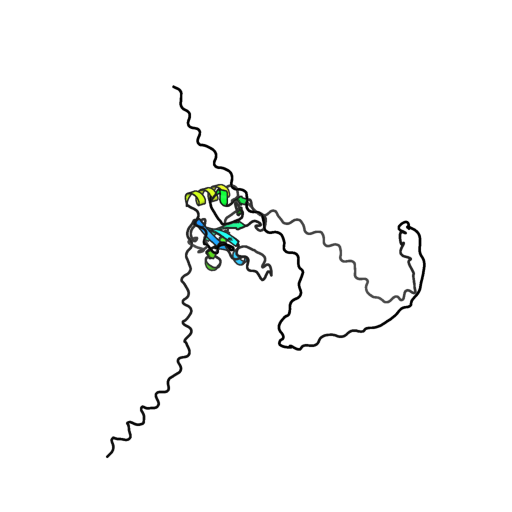 177 PRO A O 1
ATOM 1343 N N . ASN A 1 178 ? 67.334 -11.721 11.751 1.00 52.53 178 ASN A N 1
ATOM 1344 C CA . ASN A 1 178 ? 67.472 -10.279 11.519 1.00 52.53 178 ASN A CA 1
ATOM 1345 C C . ASN A 1 178 ? 67.813 -9.825 10.087 1.00 52.53 178 ASN A C 1
ATOM 1347 O O . ASN A 1 178 ? 68.966 -9.537 9.775 1.00 52.53 178 ASN A O 1
ATOM 1351 N N . ALA A 1 179 ? 66.787 -9.594 9.268 1.00 48.22 179 ALA A N 1
ATOM 1352 C CA . ALA A 1 179 ? 66.878 -8.655 8.155 1.00 48.22 179 ALA A CA 1
ATOM 1353 C C . ALA A 1 179 ? 66.100 -7.385 8.529 1.00 48.22 179 ALA A C 1
ATOM 1355 O O . ALA A 1 179 ? 64.882 -7.298 8.370 1.00 48.22 179 ALA A O 1
ATOM 1356 N N . HIS A 1 180 ? 66.811 -6.400 9.080 1.00 49.28 180 HIS A N 1
ATOM 1357 C CA . HIS A 1 180 ? 66.302 -5.044 9.256 1.00 49.28 180 HIS A CA 1
ATOM 1358 C C . HIS A 1 180 ? 66.108 -4.398 7.877 1.00 49.28 180 HIS A C 1
ATOM 1360 O O . HIS A 1 180 ? 67.006 -3.748 7.352 1.00 49.28 180 HIS A O 1
ATOM 1366 N N . ALA A 1 181 ? 64.927 -4.562 7.282 1.00 47.62 181 ALA A N 1
ATOM 1367 C CA . ALA A 1 181 ? 64.505 -3.736 6.160 1.00 47.62 181 ALA A CA 1
ATOM 1368 C C . ALA A 1 181 ? 63.966 -2.412 6.717 1.00 47.62 181 ALA A C 1
ATOM 1370 O O . ALA A 1 181 ? 62.825 -2.316 7.174 1.00 47.62 181 ALA A O 1
ATOM 1371 N N . SER A 1 182 ? 64.841 -1.406 6.734 1.00 41.31 182 SER A N 1
ATOM 1372 C CA . SER A 1 182 ? 64.521 -0.004 6.995 1.00 41.31 182 SER A CA 1
ATOM 1373 C C . SER A 1 182 ? 63.279 0.425 6.218 1.00 41.31 182 SER A C 1
ATOM 1375 O O . SER A 1 182 ? 63.300 0.535 4.994 1.00 41.31 182 SER A O 1
ATOM 1377 N N . GLY A 1 183 ? 62.200 0.718 6.943 1.00 43.00 183 GLY A N 1
ATOM 1378 C CA . GLY A 1 183 ? 61.082 1.469 6.394 1.00 43.00 183 GLY A CA 1
ATOM 1379 C C . GLY A 1 183 ? 61.578 2.841 5.944 1.00 43.00 183 GLY A C 1
ATOM 1380 O O . GLY A 1 183 ? 62.077 3.620 6.759 1.00 43.00 183 GLY A O 1
ATOM 1381 N N . SER A 1 184 ? 61.435 3.118 4.649 1.00 43.22 184 SER A N 1
ATOM 1382 C CA . SER A 1 184 ? 61.590 4.445 4.062 1.00 43.22 184 SER A CA 1
ATOM 1383 C C . SER A 1 184 ? 60.601 5.399 4.735 1.00 43.22 184 SER A C 1
ATOM 1385 O O . SER A 1 184 ? 59.410 5.432 4.424 1.00 43.22 184 SER A O 1
ATOM 1387 N N . LYS A 1 185 ? 61.079 6.130 5.743 1.00 48.84 185 LYS A N 1
ATOM 1388 C CA . LYS A 1 185 ? 60.372 7.271 6.314 1.00 48.84 185 LYS A CA 1
ATOM 1389 C C . LYS A 1 185 ? 60.635 8.445 5.382 1.00 48.84 185 LYS A C 1
ATOM 1391 O O . LYS A 1 185 ? 61.748 8.959 5.359 1.00 48.84 185 LYS A O 1
ATOM 1396 N N . HIS A 1 186 ? 59.619 8.874 4.641 1.00 45.03 186 HIS A N 1
ATOM 1397 C CA . HIS A 1 186 ? 59.641 10.186 4.004 1.00 45.03 186 HIS A CA 1
ATOM 1398 C C . HIS A 1 186 ? 59.825 11.261 5.092 1.00 45.03 186 HIS A C 1
ATOM 1400 O O . HIS A 1 186 ? 58.999 11.330 6.008 1.00 45.03 186 HIS A O 1
ATOM 1406 N N . PRO A 1 187 ? 60.876 12.096 5.037 1.00 51.22 187 PRO A N 1
ATOM 1407 C CA . PRO A 1 187 ? 60.950 13.273 5.882 1.00 51.22 187 PRO A CA 1
ATOM 1408 C C . PRO A 1 187 ? 59.966 14.320 5.349 1.00 51.22 187 PRO A C 1
ATOM 1410 O O . PRO A 1 187 ? 60.117 14.828 4.239 1.00 51.22 187 PRO A O 1
ATOM 1413 N N . SER A 1 188 ? 58.952 14.664 6.146 1.00 50.91 188 SER A N 1
ATOM 1414 C CA . SER A 1 188 ? 58.276 15.952 5.983 1.00 50.91 188 SER A CA 1
ATOM 1415 C C . SER A 1 188 ? 59.304 17.063 6.237 1.00 50.91 188 SER A C 1
ATOM 1417 O O . SER A 1 188 ? 60.034 16.980 7.230 1.00 50.91 188 SER A O 1
ATOM 1419 N N . PRO A 1 189 ? 59.400 18.089 5.375 1.00 53.00 189 PRO A N 1
ATOM 1420 C CA . PRO A 1 189 ? 60.350 19.175 5.567 1.00 53.00 189 PRO A CA 1
ATOM 1421 C C . PRO A 1 189 ? 60.061 19.894 6.887 1.00 53.00 189 PRO A C 1
ATOM 1423 O O . PRO A 1 189 ? 58.928 20.278 7.185 1.00 53.00 189 PRO A O 1
ATOM 1426 N N . GLY A 1 190 ? 61.107 20.004 7.703 1.00 38.50 190 GLY A N 1
ATOM 1427 C CA . GLY A 1 190 ? 61.041 20.542 9.049 1.00 38.50 190 GLY A CA 1
ATOM 1428 C C . GLY A 1 190 ? 60.759 22.042 9.091 1.00 38.50 190 GLY A C 1
ATOM 1429 O O . GLY A 1 190 ? 61.158 22.808 8.216 1.00 38.50 190 GLY A O 1
ATOM 1430 N N . ARG A 1 191 ? 60.129 22.459 10.190 1.00 42.03 191 ARG A N 1
ATOM 1431 C CA . ARG A 1 191 ? 60.255 23.809 10.746 1.00 42.03 191 ARG A CA 1
ATOM 1432 C C . ARG A 1 191 ? 61.190 23.726 11.964 1.00 42.03 191 ARG A C 1
ATOM 1434 O O . ARG A 1 191 ? 61.061 22.776 12.736 1.00 42.03 191 ARG A O 1
ATOM 1441 N N . PRO A 1 192 ? 62.142 24.657 12.135 1.00 48.19 192 PRO A N 1
ATOM 1442 C CA . PRO A 1 192 ? 63.235 24.492 13.084 1.00 48.19 192 PRO A CA 1
ATOM 1443 C C . PRO A 1 192 ? 62.857 24.923 14.506 1.00 48.19 192 PRO A C 1
ATOM 1445 O O . PRO A 1 192 ? 62.136 25.898 14.701 1.00 48.19 192 PRO A O 1
ATOM 1448 N N . GLY A 1 193 ? 63.464 24.250 15.489 1.00 37.22 193 GLY A N 1
ATOM 1449 C CA . GLY A 1 193 ? 63.943 24.919 16.701 1.00 37.22 193 GLY A CA 1
ATOM 1450 C C . GLY A 1 193 ? 63.190 24.653 18.005 1.00 37.22 193 GLY A C 1
ATOM 1451 O O . GLY A 1 193 ? 62.373 25.466 18.416 1.00 37.22 193 GLY A O 1
ATOM 1452 N N . ARG A 1 194 ? 63.560 23.578 18.716 1.00 41.53 194 ARG A N 1
ATOM 1453 C CA . ARG A 1 194 ? 64.099 23.619 20.099 1.00 41.53 194 ARG A CA 1
ATOM 1454 C C . ARG A 1 194 ? 64.238 22.203 20.671 1.00 41.53 194 ARG A C 1
ATOM 1456 O O . ARG A 1 194 ? 63.262 21.515 20.940 1.00 41.53 194 ARG A O 1
ATOM 1463 N N . SER A 1 195 ? 65.479 21.792 20.877 1.00 40.12 195 SER A N 1
ATOM 1464 C CA . SER A 1 195 ? 65.912 20.693 21.748 1.00 40.12 195 SER A CA 1
ATOM 1465 C C . SER A 1 195 ? 66.104 21.205 23.198 1.00 40.12 195 SER A C 1
ATOM 1467 O O . SER A 1 195 ? 66.071 22.418 23.403 1.00 40.12 195 SER A O 1
ATOM 1469 N N . PRO A 1 196 ? 66.511 20.373 24.179 1.00 52.03 196 PRO A N 1
ATOM 1470 C CA . PRO A 1 196 ? 65.952 19.079 24.611 1.00 52.03 196 PRO A CA 1
ATOM 1471 C C . PRO A 1 196 ? 65.905 18.947 26.162 1.00 52.03 196 PRO A C 1
ATOM 1473 O O . PRO A 1 196 ? 66.714 19.558 26.845 1.00 52.03 196 PRO A O 1
ATOM 1476 N N . GLN A 1 197 ? 65.076 18.063 26.736 1.00 42.00 197 GLN A N 1
ATOM 1477 C CA . GLN A 1 197 ? 65.405 17.321 27.982 1.00 42.00 197 GLN A CA 1
ATOM 1478 C C . GLN A 1 197 ? 64.303 16.280 28.269 1.00 42.00 197 GLN A C 1
ATOM 1480 O O . GLN A 1 197 ? 63.141 16.630 28.410 1.00 42.00 197 GLN A O 1
ATOM 1485 N N . ARG A 1 198 ? 64.561 14.975 28.105 1.00 36.09 198 ARG A N 1
ATOM 1486 C CA . ARG A 1 198 ? 65.256 14.035 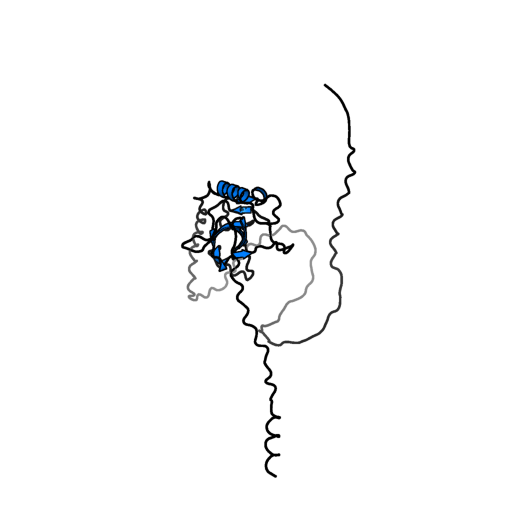29.017 1.00 36.09 198 ARG A CA 1
ATOM 1487 C C . ARG A 1 198 ? 64.267 13.387 29.995 1.00 36.09 198 ARG A C 1
ATOM 1489 O O . ARG A 1 198 ? 63.816 14.039 30.923 1.00 36.09 198 ARG A O 1
ATOM 1496 N N . GLY A 1 199 ? 64.019 12.082 29.845 1.00 37.28 199 GLY A N 1
ATOM 1497 C CA . GLY A 1 199 ? 63.402 11.300 30.925 1.00 37.28 199 GLY A CA 1
ATOM 1498 C C . GLY A 1 199 ? 62.693 10.001 30.541 1.00 37.28 199 GLY A C 1
ATOM 1499 O O . GLY A 1 199 ? 61.477 9.970 30.520 1.00 37.28 199 GLY A O 1
ATOM 1500 N N . LYS A 1 200 ? 63.483 8.952 30.282 1.00 38.66 200 LYS A N 1
ATOM 1501 C CA . LYS A 1 200 ? 63.331 7.552 30.745 1.00 38.66 200 LYS A CA 1
ATOM 1502 C C . LYS A 1 200 ? 61.931 6.879 30.773 1.00 38.66 200 LYS A C 1
ATOM 1504 O O . LYS A 1 200 ? 61.050 7.237 31.540 1.00 38.66 200 LYS A O 1
ATOM 1509 N N . SER A 1 201 ? 61.843 5.770 30.034 1.00 41.28 201 SER A N 1
ATOM 1510 C CA . SER A 1 201 ? 60.955 4.593 30.185 1.00 41.28 201 SER A CA 1
ATOM 1511 C C . SER A 1 201 ? 61.102 3.895 31.570 1.00 41.28 201 SER A C 1
ATOM 1513 O O . SER A 1 201 ? 61.960 4.340 32.336 1.00 41.28 201 SER A O 1
ATOM 1515 N N . PRO A 1 202 ? 60.478 2.723 31.883 1.00 55.53 202 PRO A N 1
ATOM 1516 C CA . PRO A 1 202 ? 59.339 1.987 31.284 1.00 55.53 202 PRO A CA 1
ATOM 1517 C C . PRO A 1 202 ? 58.346 1.357 32.328 1.00 55.53 202 PRO A C 1
ATOM 1519 O O . PRO A 1 202 ? 58.553 1.413 33.532 1.00 55.53 202 PRO A O 1
ATOM 1522 N N . GLN A 1 203 ? 57.354 0.595 31.825 1.00 40.44 203 GLN A N 1
ATOM 1523 C CA . GLN A 1 203 ? 56.850 -0.687 32.390 1.00 40.44 203 GLN A CA 1
ATOM 1524 C C . GLN A 1 203 ? 55.772 -0.703 33.510 1.00 40.44 203 GLN A C 1
ATOM 1526 O O . GLN A 1 203 ? 56.072 -0.478 34.674 1.00 40.44 203 GLN A O 1
ATOM 1531 N N . LYS A 1 204 ? 54.551 -1.177 33.178 1.00 40.41 204 LYS A N 1
ATOM 1532 C CA . LYS A 1 204 ? 53.847 -2.367 33.754 1.00 40.41 204 LYS A CA 1
ATOM 1533 C C . LYS A 1 204 ? 52.315 -2.270 33.647 1.00 40.41 204 LYS A C 1
ATOM 1535 O O . LYS A 1 204 ? 51.716 -1.335 34.158 1.00 40.41 204 LYS A O 1
ATOM 1540 N N . SER A 1 205 ? 51.701 -3.327 33.110 1.00 43.84 205 SER A N 1
ATOM 1541 C CA . SER A 1 205 ? 50.534 -4.082 33.644 1.00 43.84 205 SER A CA 1
ATOM 1542 C C . SER A 1 205 ? 49.919 -4.870 32.475 1.00 43.84 205 SER A C 1
ATOM 1544 O O . SER A 1 205 ? 49.500 -4.294 31.483 1.00 43.84 205 SER A O 1
ATOM 1546 N N . ARG A 1 206 ? 50.136 -6.186 32.342 1.00 43.34 206 ARG A N 1
ATOM 1547 C CA . ARG A 1 206 ? 49.500 -7.323 33.046 1.00 43.34 206 ARG A CA 1
ATOM 1548 C C . ARG A 1 206 ? 47.965 -7.244 33.126 1.00 43.34 206 ARG A C 1
ATOM 1550 O O . ARG A 1 206 ? 47.402 -6.577 33.980 1.00 43.34 206 ARG A O 1
ATOM 1557 N N . SER A 1 207 ? 47.366 -8.004 32.211 1.00 44.59 207 SER A N 1
ATOM 1558 C CA . SER A 1 207 ? 46.124 -8.788 32.253 1.00 44.59 207 SER A CA 1
ATOM 1559 C C . SER A 1 207 ? 45.415 -8.992 33.603 1.00 44.59 207 SER A C 1
ATOM 1561 O O . SER A 1 207 ? 46.057 -9.384 34.575 1.00 44.59 207 SER A O 1
ATOM 1563 N N . ARG A 1 208 ? 44.067 -8.931 33.590 1.00 42.03 208 ARG A N 1
ATOM 1564 C CA . ARG A 1 208 ? 43.146 -10.001 34.056 1.00 42.03 208 ARG A CA 1
ATOM 1565 C C . ARG A 1 208 ? 41.662 -9.667 33.810 1.00 42.03 208 ARG A C 1
ATOM 1567 O O . ARG A 1 208 ? 41.260 -8.511 33.829 1.00 42.03 208 ARG A O 1
ATOM 1574 N N . SER A 1 209 ? 40.896 -10.728 33.557 1.00 48.75 209 SER A N 1
ATOM 1575 C CA . SER A 1 209 ? 39.463 -10.788 33.224 1.00 48.75 209 SER A CA 1
ATOM 1576 C C . SER A 1 209 ? 38.543 -10.725 34.480 1.00 48.75 209 SER A C 1
ATOM 1578 O O . SER A 1 209 ? 39.020 -10.323 35.538 1.00 48.75 209 SER A O 1
ATOM 1580 N N . PRO A 1 210 ? 37.225 -11.034 34.400 1.00 56.84 210 PRO A N 1
ATOM 1581 C CA . PRO A 1 210 ? 36.134 -10.188 34.887 1.00 56.84 210 PRO A CA 1
ATOM 1582 C C . PRO A 1 210 ? 35.606 -10.569 36.283 1.00 56.84 210 PRO A C 1
ATOM 1584 O O . PRO A 1 210 ? 35.650 -11.734 36.678 1.00 56.84 210 PRO A O 1
ATOM 1587 N N . GLN A 1 211 ? 34.991 -9.618 36.995 1.00 43.38 211 GLN A N 1
ATOM 1588 C CA . GLN A 1 211 ? 34.218 -9.920 38.201 1.00 43.38 211 GLN A CA 1
ATOM 1589 C C . GLN A 1 211 ? 32.791 -9.368 38.151 1.00 43.38 211 GLN A C 1
ATOM 1591 O O . GLN A 1 211 ? 32.523 -8.191 37.933 1.00 43.38 211 GLN A O 1
ATOM 1596 N N . LYS A 1 212 ? 31.895 -10.330 38.349 1.00 40.50 212 LYS A N 1
ATOM 1597 C CA . LYS A 1 212 ? 30.456 -10.293 38.580 1.00 40.50 212 LYS A CA 1
ATOM 1598 C C . LYS A 1 212 ? 30.188 -9.638 39.943 1.00 40.50 212 LYS A C 1
ATOM 1600 O O . LYS A 1 212 ? 30.826 -10.026 40.917 1.00 40.50 212 LYS A O 1
ATOM 1605 N N . GLY A 1 213 ? 29.208 -8.741 40.043 1.00 36.28 213 GLY A N 1
ATOM 1606 C CA . GLY A 1 213 ? 28.692 -8.309 41.347 1.00 36.28 213 GLY A CA 1
ATOM 1607 C C . GLY A 1 213 ? 27.848 -7.033 41.295 1.00 36.28 213 GLY A C 1
ATOM 1608 O O . GLY A 1 213 ? 28.367 -6.006 40.868 1.00 36.28 213 GLY A O 1
ATOM 1609 N N . PRO A 1 214 ? 26.565 -7.067 41.705 1.00 56.25 214 PRO A N 1
ATOM 1610 C CA . PRO A 1 214 ? 25.674 -5.914 41.669 1.00 56.25 214 PRO A CA 1
ATOM 1611 C C . PRO A 1 214 ? 25.812 -5.084 42.951 1.00 56.25 214 PRO A C 1
ATOM 1613 O O . PRO A 1 214 ? 25.908 -5.641 44.042 1.00 56.25 214 PRO A O 1
ATOM 1616 N N . SER A 1 215 ? 25.736 -3.756 42.843 1.00 47.22 215 SER A N 1
ATOM 1617 C CA . SER A 1 215 ? 25.490 -2.914 44.012 1.00 47.22 215 SER A CA 1
ATOM 1618 C C . SER A 1 215 ? 24.457 -1.833 43.718 1.00 47.22 215 SER A C 1
ATOM 1620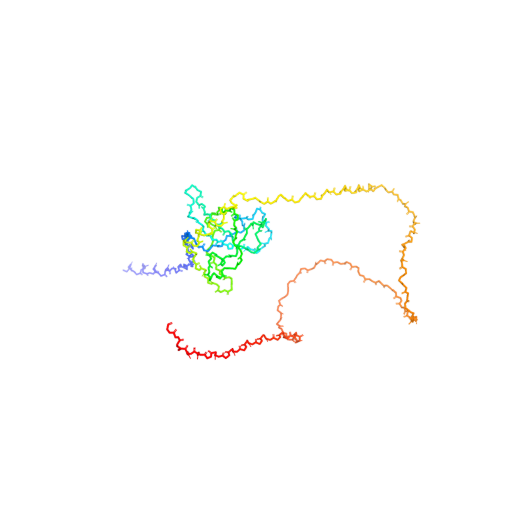 O O . SER A 1 215 ? 24.472 -1.149 42.696 1.00 47.22 215 SER A O 1
ATOM 1622 N N . ARG A 1 216 ? 23.504 -1.780 44.643 1.00 43.91 216 ARG A N 1
ATOM 1623 C CA . ARG A 1 216 ? 22.341 -0.907 44.741 1.00 43.91 216 ARG A CA 1
ATOM 1624 C C . ARG A 1 216 ? 22.764 0.504 45.154 1.00 43.91 216 ARG A C 1
ATOM 1626 O O . ARG A 1 216 ? 23.610 0.649 46.021 1.00 43.91 216 ARG A O 1
ATOM 1633 N N . ARG A 1 217 ? 21.967 1.472 44.682 1.00 45.50 217 ARG A N 1
ATOM 1634 C CA . ARG A 1 217 ? 21.653 2.785 45.284 1.00 45.50 217 ARG A CA 1
ATOM 1635 C C . ARG A 1 217 ? 22.831 3.738 45.517 1.00 45.50 217 ARG A C 1
ATOM 1637 O O . ARG A 1 217 ? 23.617 3.538 46.424 1.00 45.50 217 ARG A O 1
ATOM 1644 N N . GLN A 1 218 ? 22.774 4.891 44.855 1.00 46.09 218 GLN A N 1
ATOM 1645 C CA . GLN A 1 218 ? 22.577 6.190 45.514 1.00 46.09 218 GLN A CA 1
ATOM 1646 C C . GLN A 1 218 ? 22.260 7.254 44.451 1.00 46.09 218 GLN A C 1
ATOM 1648 O O . GLN A 1 218 ? 22.682 7.143 43.303 1.00 46.09 218 GLN A O 1
ATOM 1653 N N . GLY A 1 219 ? 21.390 8.195 44.821 1.00 38.09 219 GLY A N 1
ATOM 1654 C CA . GLY A 1 219 ? 20.829 9.231 43.955 1.00 38.09 219 GLY A CA 1
ATOM 1655 C C . GLY A 1 219 ? 21.825 10.325 43.539 1.00 38.09 219 GLY A C 1
ATOM 1656 O O . GLY A 1 219 ? 23.018 10.221 43.816 1.00 38.09 219 GLY A O 1
ATOM 1657 N N . PRO A 1 220 ? 21.331 11.362 42.839 1.00 56.84 220 PRO A N 1
ATOM 1658 C CA . PRO A 1 220 ? 22.146 12.323 42.099 1.00 56.84 220 PRO A CA 1
ATOM 1659 C C . PRO A 1 220 ? 22.763 13.386 43.021 1.00 56.84 220 PRO A C 1
ATOM 1661 O O . PRO A 1 220 ? 22.236 13.646 44.103 1.00 56.84 220 PRO A O 1
ATOM 1664 N N . PRO A 1 221 ? 23.812 14.085 42.551 1.00 52.44 221 PRO A N 1
ATOM 1665 C CA . PRO A 1 221 ? 23.562 15.499 42.282 1.00 52.44 221 PRO A CA 1
ATOM 1666 C C . PRO A 1 221 ? 24.243 16.061 41.021 1.00 52.44 221 PRO A C 1
ATOM 1668 O O . PRO A 1 221 ? 25.365 15.733 40.653 1.00 52.44 221 PRO A O 1
ATOM 1671 N N . HIS A 1 222 ? 23.479 16.948 40.385 1.00 47.75 222 HIS A N 1
ATOM 1672 C CA . HIS A 1 222 ? 23.840 18.149 39.630 1.00 47.75 222 HIS A CA 1
ATOM 1673 C C . HIS A 1 222 ? 25.331 18.423 39.356 1.00 47.75 222 HIS A C 1
ATOM 1675 O O . HIS A 1 222 ? 26.084 18.774 40.259 1.00 47.75 222 HIS A O 1
ATOM 1681 N N . ASN A 1 223 ? 25.700 18.490 38.071 1.00 46.50 223 ASN A N 1
ATOM 1682 C CA . ASN A 1 223 ? 26.579 19.565 37.619 1.00 46.50 223 ASN A CA 1
ATOM 1683 C C . ASN A 1 223 ? 26.245 20.015 36.190 1.00 46.50 223 ASN A C 1
ATOM 1685 O O . ASN A 1 223 ? 25.835 19.236 35.332 1.00 46.50 223 ASN A O 1
ATOM 1689 N N . ALA A 1 224 ? 26.350 21.322 36.007 1.00 46.94 224 ALA A N 1
ATOM 1690 C CA . ALA A 1 224 ? 25.785 22.116 34.936 1.00 46.94 224 ALA A CA 1
ATOM 1691 C C . ALA A 1 224 ? 26.733 22.303 33.736 1.00 46.94 224 ALA A C 1
ATOM 1693 O O . ALA A 1 224 ? 27.922 22.010 33.806 1.00 46.94 224 ALA A O 1
ATOM 1694 N N . LYS A 1 225 ? 26.172 22.925 32.685 1.00 44.31 225 LYS A N 1
ATOM 1695 C CA . LYS A 1 225 ? 26.788 23.492 31.462 1.00 44.31 225 LYS A CA 1
ATOM 1696 C C . LYS A 1 225 ? 26.811 22.598 30.217 1.00 44.31 225 LYS A C 1
ATOM 1698 O O . LYS A 1 225 ? 27.856 22.298 29.654 1.00 44.31 225 LYS A O 1
ATOM 1703 N N . GLY A 1 226 ? 25.619 22.340 29.681 1.00 43.88 226 GLY A N 1
ATOM 1704 C CA . GLY A 1 226 ? 25.403 22.113 28.249 1.00 43.88 226 GLY A CA 1
ATOM 1705 C C . GLY A 1 226 ? 24.551 23.246 27.677 1.00 43.88 226 GLY A C 1
ATOM 1706 O O . GLY A 1 226 ? 23.452 23.500 28.161 1.00 43.88 226 GLY A O 1
ATOM 1707 N N . LYS A 1 227 ? 25.086 23.974 26.697 1.00 48.84 227 LYS A N 1
ATOM 1708 C CA . LYS A 1 227 ? 24.480 25.141 26.039 1.00 48.84 227 LYS A CA 1
ATOM 1709 C C . LYS A 1 227 ? 23.074 24.813 25.502 1.00 48.84 227 LYS A C 1
ATOM 1711 O O . LYS A 1 227 ? 22.925 23.893 24.703 1.00 48.84 227 LYS A O 1
ATOM 1716 N N . ARG A 1 228 ? 22.055 25.582 25.912 1.00 48.09 228 ARG A N 1
ATOM 1717 C CA . ARG A 1 228 ? 20.708 25.546 25.308 1.00 48.09 228 ARG A CA 1
ATOM 1718 C C . ARG A 1 228 ? 20.807 26.000 23.843 1.00 48.09 228 ARG A C 1
ATOM 1720 O O . ARG A 1 228 ? 21.320 27.096 23.616 1.00 48.09 228 ARG A O 1
ATOM 1727 N N . PRO A 1 229 ? 20.313 25.233 22.858 1.00 60.81 229 PRO A N 1
ATOM 1728 C CA . PRO A 1 229 ? 20.043 25.783 21.538 1.00 60.81 229 PRO A CA 1
ATOM 1729 C C . PRO A 1 229 ? 18.886 26.787 21.634 1.00 60.81 229 PRO A C 1
ATOM 1731 O O . PRO A 1 229 ? 17.908 26.569 22.352 1.00 60.81 229 PRO A O 1
ATOM 1734 N N . ALA A 1 230 ? 19.047 27.916 20.946 1.00 56.62 230 ALA A N 1
ATOM 1735 C CA . ALA A 1 230 ? 18.083 29.001 20.894 1.00 56.62 230 ALA A CA 1
ATOM 1736 C C . ALA A 1 230 ? 16.729 28.516 20.352 1.00 56.62 230 ALA A C 1
ATOM 1738 O O . ALA A 1 230 ? 16.662 27.824 19.336 1.00 56.62 230 ALA A O 1
ATOM 1739 N N . SER A 1 231 ? 15.653 28.903 21.036 1.00 59.59 231 SER A N 1
ATOM 1740 C CA . SER A 1 231 ? 14.283 28.699 20.576 1.00 59.59 231 SER A CA 1
ATOM 1741 C C . SER A 1 231 ? 14.068 29.373 19.212 1.00 59.59 231 SER A C 1
ATOM 1743 O O . SER A 1 231 ? 14.496 30.517 19.032 1.00 59.59 231 SER A O 1
ATOM 1745 N N . PRO A 1 232 ? 13.381 28.723 18.257 1.00 64.12 232 PRO A N 1
ATOM 1746 C CA . PRO A 1 232 ? 13.020 29.356 16.999 1.00 64.12 232 PRO A CA 1
ATOM 1747 C C . PRO A 1 232 ? 12.033 30.505 17.241 1.00 64.12 232 PRO A C 1
ATOM 1749 O O . PRO A 1 232 ? 10.993 30.356 17.884 1.00 64.12 232 PRO A O 1
ATOM 1752 N N . ARG A 1 233 ? 12.407 31.670 16.715 1.00 62.78 233 ARG A N 1
ATOM 1753 C CA . ARG A 1 233 ? 11.624 32.906 16.665 1.00 62.78 233 ARG A CA 1
ATOM 1754 C C . ARG A 1 233 ? 10.284 32.646 15.951 1.00 62.78 233 ARG A C 1
ATOM 1756 O O . ARG A 1 233 ? 10.308 32.079 14.858 1.00 62.78 233 ARG A O 1
ATOM 1763 N N . PRO A 1 234 ? 9.129 33.058 16.504 1.00 66.94 234 PRO A N 1
ATOM 1764 C CA . PRO A 1 234 ? 7.859 32.942 15.796 1.00 66.94 234 PRO A CA 1
ATOM 1765 C C . PRO A 1 234 ? 7.857 33.840 14.542 1.00 66.94 234 PRO A C 1
ATOM 1767 O O . PRO A 1 234 ? 8.401 34.950 14.588 1.00 66.94 234 PRO A O 1
ATOM 1770 N N . PRO A 1 235 ? 7.268 33.393 13.418 1.00 70.25 235 PRO A N 1
ATOM 1771 C CA . PRO A 1 235 ? 7.170 34.203 12.213 1.00 70.25 235 PRO A CA 1
ATOM 1772 C C . PRO A 1 235 ? 6.267 35.421 12.440 1.00 70.25 235 PRO A C 1
ATOM 1774 O O . PRO A 1 235 ? 5.207 35.341 13.063 1.00 70.25 235 PRO A O 1
ATOM 1777 N N . ALA A 1 236 ? 6.716 36.561 11.916 1.00 62.91 236 ALA A N 1
ATOM 1778 C CA . ALA A 1 236 ? 6.013 37.831 11.965 1.00 62.91 236 ALA A CA 1
ATOM 1779 C C . ALA A 1 236 ? 4.621 37.727 11.319 1.00 62.91 236 ALA A C 1
ATOM 1781 O O . ALA A 1 236 ? 4.465 37.207 10.211 1.00 62.91 236 ALA A O 1
ATOM 1782 N N . LYS A 1 237 ? 3.611 38.266 12.013 1.00 61.22 237 LYS A N 1
ATOM 1783 C CA . LYS A 1 237 ? 2.261 38.476 11.482 1.00 61.22 237 LYS A CA 1
ATOM 1784 C C . LYS A 1 237 ? 2.356 39.373 10.242 1.00 61.22 237 LYS A C 1
ATOM 1786 O O . LYS A 1 237 ? 2.768 40.526 10.349 1.00 61.22 237 LYS A O 1
ATOM 1791 N N . LYS A 1 238 ? 1.977 38.852 9.071 1.00 64.38 238 LYS A N 1
ATOM 1792 C CA . LYS A 1 238 ? 1.778 39.670 7.867 1.00 64.38 238 LYS A CA 1
ATOM 1793 C C . LYS A 1 238 ? 0.606 40.636 8.110 1.00 64.38 238 LYS A C 1
ATOM 1795 O O . LYS A 1 238 ? -0.431 40.183 8.599 1.00 64.38 238 LYS A O 1
ATOM 1800 N N . PRO A 1 239 ? 0.732 41.933 7.783 1.00 61.66 239 PRO A N 1
ATOM 1801 C CA . PRO A 1 239 ? -0.383 42.863 7.871 1.00 61.66 239 PRO A CA 1
ATOM 1802 C C . PRO A 1 239 ? -1.453 42.523 6.828 1.00 61.66 239 PRO A C 1
ATOM 1804 O O . PRO A 1 239 ? -1.152 42.163 5.689 1.00 61.66 239 PRO A O 1
ATOM 1807 N N . ALA A 1 240 ? -2.710 42.641 7.255 1.00 57.31 240 ALA A N 1
ATOM 1808 C CA . ALA A 1 240 ? -3.899 42.461 6.440 1.00 57.31 240 ALA A CA 1
ATOM 1809 C C . ALA A 1 240 ? -3.869 43.410 5.231 1.00 57.31 240 ALA A C 1
ATOM 1811 O O . ALA A 1 240 ? -3.964 44.632 5.365 1.00 57.31 240 ALA A O 1
ATOM 1812 N N . GLY A 1 241 ? -3.720 42.829 4.042 1.00 55.88 241 GLY A N 1
ATOM 1813 C CA . GLY A 1 241 ? -3.820 43.533 2.772 1.00 55.88 241 GLY A CA 1
ATOM 1814 C C . GLY A 1 241 ? -5.258 43.974 2.512 1.00 55.88 241 GLY A C 1
ATOM 1815 O O . GLY A 1 241 ? -6.166 43.152 2.418 1.00 55.88 241 GLY A O 1
ATOM 1816 N N . LYS A 1 242 ? -5.423 45.294 2.416 1.00 56.41 242 LYS A N 1
ATOM 1817 C CA . LYS A 1 242 ? -6.614 46.056 2.026 1.00 56.41 242 LYS A CA 1
ATOM 1818 C C . LYS A 1 242 ? -7.440 45.400 0.912 1.00 56.41 242 LYS A C 1
ATOM 1820 O O . LYS A 1 242 ? -6.940 45.152 -0.182 1.00 56.41 242 LYS A O 1
ATOM 1825 N N . LYS A 1 243 ? -8.750 45.288 1.159 1.00 58.97 243 LYS A N 1
ATOM 1826 C CA . LYS A 1 243 ? -9.784 45.207 0.121 1.00 58.97 243 LYS A CA 1
ATOM 1827 C C . LYS A 1 243 ? -9.680 46.451 -0.769 1.00 58.97 243 LYS A C 1
ATOM 1829 O O . LYS A 1 243 ? -9.848 47.566 -0.279 1.00 58.97 243 LYS A O 1
ATOM 1834 N N . ARG A 1 244 ? -9.428 46.268 -2.065 1.00 56.22 244 ARG A N 1
ATOM 1835 C CA . ARG A 1 244 ? -9.645 47.305 -3.079 1.00 56.22 244 ARG A CA 1
ATOM 1836 C C . ARG A 1 244 ? -10.879 46.919 -3.890 1.00 56.22 244 ARG A C 1
ATOM 1838 O O . ARG A 1 244 ? -10.818 46.087 -4.782 1.00 56.22 244 ARG A O 1
ATOM 1845 N N . SER A 1 245 ? -11.998 47.513 -3.490 1.00 60.94 245 SER A N 1
ATOM 1846 C CA . SER A 1 245 ? -13.158 47.772 -4.340 1.00 60.94 245 SER A CA 1
ATOM 1847 C C . SER A 1 245 ? -12.772 48.848 -5.356 1.00 60.94 245 SER A C 1
ATOM 1849 O O . SER A 1 245 ? -12.219 49.862 -4.936 1.00 60.94 245 SER A O 1
ATOM 1851 N N . LEU A 1 246 ? -13.072 48.625 -6.637 1.00 61.28 246 LEU A N 1
ATOM 1852 C CA . LEU A 1 246 ? -13.234 49.602 -7.730 1.00 61.28 246 LEU A CA 1
ATOM 1853 C C . LEU A 1 246 ? -13.807 48.786 -8.913 1.00 61.28 246 LEU A C 1
ATOM 1855 O O . LEU A 1 246 ? -13.131 47.887 -9.394 1.00 61.28 246 LEU A O 1
ATOM 1859 N N . TYR A 1 247 ? -15.120 48.775 -9.159 1.00 57.97 247 TYR A N 1
ATOM 1860 C CA . TYR A 1 247 ? -15.906 49.724 -9.969 1.00 57.97 247 TYR A CA 1
ATOM 1861 C C . TYR A 1 247 ? -15.429 49.922 -11.425 1.00 57.97 247 TYR A C 1
ATOM 1863 O O . TYR A 1 247 ? -14.300 50.345 -11.653 1.00 57.97 247 TYR A O 1
ATOM 1871 N N . TYR A 1 248 ? -16.398 49.740 -12.344 1.00 48.47 248 TYR A N 1
ATOM 1872 C CA . TYR A 1 248 ? -16.442 50.000 -13.802 1.00 48.47 248 TYR A CA 1
ATOM 1873 C C . TYR A 1 248 ? -15.629 49.042 -14.703 1.00 48.47 248 TYR A C 1
ATOM 1875 O O . TYR A 1 248 ? -14.520 48.668 -14.365 1.00 48.47 248 TYR A O 1
ATOM 1883 N N . ARG A 1 249 ? -16.107 48.604 -15.880 1.00 48.69 249 ARG A N 1
ATOM 1884 C CA . ARG A 1 249 ? -16.940 49.286 -16.890 1.00 48.69 249 ARG A CA 1
ATOM 1885 C C . ARG A 1 249 ? -17.476 48.245 -17.905 1.00 48.69 249 ARG A C 1
ATOM 1887 O O . ARG A 1 249 ? -16.706 47.366 -18.259 1.00 48.69 249 ARG A O 1
ATOM 1894 N N . ARG A 1 250 ? -18.735 48.436 -18.332 1.00 54.78 250 ARG A N 1
ATOM 1895 C CA . ARG A 1 250 ? -19.442 47.974 -19.556 1.00 54.78 250 ARG A CA 1
ATOM 1896 C C . ARG A 1 250 ? -19.080 46.628 -20.183 1.00 54.78 250 ARG A C 1
ATOM 1898 O O . ARG A 1 250 ? -17.984 46.532 -20.765 1.00 54.78 250 ARG A O 1
#

Radius of gyration: 36.74 Å; chains: 1; bounding box: 100×84×94 Å

Sequence (250 aa):
MRSILVFLLSLFLVPVLAAPVDKPKQAQAPVEHKIGDFVGVRPSAYEEKTIDNKRVTIHPGVVLSGPHPVTGKYEVAMISKKLPHDPPQAPVGQFHPGSSAYGNVSLGPAKQVSLQHLKPWKDEKTGQRQDPMTHENVQKLKAAMAPHAGWKPPPPPPTPAVPPKPASPTAKGGQHPNAHASGSKHPSPGRPGRSPQRGKSPQKSRSRSPQKGPSRRQGPPHNAKGKRPASPRPPAKKPAGKKRSLYYRR

pLDDT: mean 71.69, std 20.89, range [36.09, 98.5]

Foldseek 3Di:
DPPPPPVVVPPPPPPPPPDPPPPPPPPPDQDFDDAQAKKFFWCVQAPPDPDVPPDGDGWIWGFLDGQDPPPRWTFTFTFDQDHVLDADWAFPCVLPPPWPDGGTTHLAGTGTHHSVRIDQDADPPPRDGTDGGDPVSSVVSVVSSVVRDVPDRDDDDPDPDPPPDPPPPDPDDDDDPDDPPDDPDDDDDDDDDDDDDDDDDDDDDDDDDDDDDDDDDDDDDDDDDDDDDDDDDDDDDDDDDDDDDDDDDD